Protein AF-A0A2D1U5M5-F1 (afdb_monomer)

Radius of gyration: 36.57 Å; Cα contacts (8 Å, |Δi|>4): 121; chains: 1; bounding box: 84×28×96 Å

pLDDT: mean 90.04, std 7.28, range [57.47, 97.25]

Structure (mmCIF, N/CA/C/O backbone):
data_AF-A0A2D1U5M5-F1
#
_entry.id   AF-A0A2D1U5M5-F1
#
loop_
_atom_site.group_PDB
_atom_site.id
_atom_site.type_symbol
_atom_site.label_atom_id
_atom_site.label_alt_id
_atom_site.label_comp_id
_atom_site.label_asym_id
_atom_site.label_entity_id
_atom_site.label_seq_id
_atom_site.pdbx_PDB_ins_code
_atom_site.Cartn_x
_atom_site.Cartn_y
_atom_site.Cartn_z
_atom_site.occupancy
_atom_site.B_iso_or_equiv
_atom_site.auth_seq_id
_atom_site.auth_comp_id
_atom_site.auth_asym_id
_atom_site.auth_atom_id
_atom_site.pdbx_PDB_model_num
ATOM 1 N N . MET A 1 1 ? 54.574 5.992 -49.823 1.00 57.47 1 MET A N 1
ATOM 2 C CA . MET A 1 1 ? 53.140 5.680 -49.643 1.00 57.47 1 MET A CA 1
ATOM 3 C C . MET A 1 1 ? 52.358 6.720 -50.422 1.00 57.47 1 MET A C 1
ATOM 5 O O . MET A 1 1 ? 52.546 7.901 -50.147 1.00 57.47 1 MET A O 1
ATOM 9 N N . ASP A 1 2 ? 51.604 6.286 -51.426 1.00 75.00 2 ASP A N 1
ATOM 10 C CA . ASP A 1 2 ? 50.958 7.155 -52.412 1.00 75.00 2 ASP A CA 1
ATOM 11 C C . ASP A 1 2 ? 49.908 8.086 -51.768 1.00 75.00 2 ASP A C 1
ATOM 13 O O . ASP A 1 2 ? 49.251 7.704 -50.793 1.00 75.00 2 ASP A O 1
ATOM 17 N N . ILE A 1 3 ? 49.756 9.313 -52.272 1.00 75.25 3 ILE A N 1
ATOM 18 C CA . ILE A 1 3 ? 48.866 10.341 -51.685 1.00 75.25 3 ILE A CA 1
ATOM 19 C C . ILE A 1 3 ? 47.407 9.862 -51.715 1.00 75.25 3 ILE A C 1
ATOM 21 O O . ILE A 1 3 ? 46.661 10.030 -50.746 1.00 75.25 3 ILE A O 1
ATOM 25 N N . THR A 1 4 ? 47.041 9.167 -52.789 1.00 74.31 4 THR A N 1
ATOM 26 C CA . THR A 1 4 ? 45.735 8.538 -52.997 1.00 74.31 4 THR A CA 1
ATOM 27 C C . THR A 1 4 ? 45.423 7.503 -51.912 1.00 74.31 4 THR A C 1
ATOM 29 O O . THR A 1 4 ? 44.321 7.481 -51.368 1.00 74.31 4 THR A O 1
ATOM 32 N N . TYR A 1 5 ? 46.415 6.701 -51.511 1.00 76.56 5 TYR A N 1
ATOM 33 C CA . TYR A 1 5 ? 46.253 5.675 -50.477 1.00 76.56 5 TYR A CA 1
ATOM 34 C C . TYR A 1 5 ? 46.015 6.284 -49.087 1.00 76.56 5 TYR A C 1
ATOM 36 O O . TYR A 1 5 ? 45.155 5.827 -48.335 1.00 76.56 5 TYR A O 1
ATOM 44 N N . LYS A 1 6 ? 46.727 7.370 -48.754 1.00 77.31 6 LYS A N 1
ATOM 45 C CA . LYS A 1 6 ? 46.519 8.092 -47.486 1.00 77.31 6 LYS A CA 1
ATOM 46 C C . LYS A 1 6 ? 45.118 8.703 -47.393 1.00 77.31 6 LYS A C 1
ATOM 48 O O . LYS A 1 6 ? 44.505 8.649 -46.330 1.00 77.31 6 LYS A O 1
ATOM 53 N N . SER A 1 7 ? 44.610 9.258 -48.494 1.00 78.94 7 SER A N 1
ATOM 54 C CA . SER A 1 7 ? 43.268 9.852 -48.546 1.00 78.94 7 SER A CA 1
ATOM 55 C C . SER A 1 7 ? 42.165 8.820 -48.271 1.00 78.94 7 SER A C 1
ATOM 57 O O . SER A 1 7 ? 41.251 9.089 -47.488 1.00 78.94 7 SER A O 1
ATOM 59 N N . ILE A 1 8 ? 42.296 7.611 -48.831 1.00 81.50 8 ILE A N 1
ATOM 60 C CA . ILE A 1 8 ? 41.351 6.503 -48.616 1.00 81.50 8 ILE A CA 1
ATOM 61 C C . ILE A 1 8 ? 41.310 6.095 -47.138 1.00 81.50 8 ILE A C 1
ATOM 63 O O . ILE A 1 8 ? 40.229 6.043 -46.553 1.00 81.50 8 ILE A O 1
ATOM 67 N N . ILE A 1 9 ? 42.473 5.894 -46.506 1.00 82.69 9 ILE A N 1
ATOM 68 C CA . ILE A 1 9 ? 42.551 5.501 -45.087 1.00 82.69 9 ILE A CA 1
ATOM 69 C C . ILE A 1 9 ? 41.900 6.544 -44.173 1.00 82.69 9 ILE A C 1
ATOM 71 O O . ILE A 1 9 ? 41.164 6.190 -43.252 1.00 82.69 9 ILE A O 1
ATOM 75 N N . ILE A 1 10 ? 42.156 7.833 -44.413 1.00 85.69 10 ILE A N 1
ATOM 76 C CA . ILE A 1 10 ? 41.593 8.912 -43.588 1.00 85.69 10 ILE A CA 1
ATOM 77 C C . ILE A 1 10 ? 40.064 8.920 -43.690 1.00 85.69 10 ILE A C 1
ATOM 79 O O . ILE A 1 10 ? 39.381 9.038 -42.671 1.00 85.69 10 ILE A O 1
ATOM 83 N N . ARG A 1 11 ? 39.517 8.744 -44.899 1.00 81.75 11 ARG A N 1
ATOM 84 C CA . ARG A 1 11 ? 38.067 8.687 -45.122 1.00 81.75 11 ARG A CA 1
ATOM 85 C C . ARG A 1 11 ? 37.432 7.485 -44.418 1.00 81.75 11 ARG A C 1
ATOM 87 O O . ARG A 1 11 ? 36.411 7.648 -43.757 1.00 81.75 11 ARG A O 1
ATOM 94 N N . GLU A 1 12 ? 38.040 6.304 -44.515 1.00 83.81 12 GLU A N 1
ATOM 95 C CA . GLU A 1 12 ? 37.544 5.084 -43.858 1.00 83.81 12 GLU A CA 1
ATOM 96 C C . GLU A 1 12 ? 37.581 5.190 -42.329 1.00 83.81 12 GLU A C 1
ATOM 98 O O . GLU A 1 12 ? 36.605 4.848 -41.660 1.00 83.81 12 GLU A O 1
ATOM 103 N N . SER A 1 13 ? 38.667 5.735 -41.777 1.00 86.69 13 SER A N 1
ATOM 104 C CA . SER A 1 13 ? 38.799 5.984 -40.338 1.00 86.69 13 SER A CA 1
ATOM 105 C C . SER A 1 13 ? 37.728 6.953 -39.824 1.00 86.69 13 SER A C 1
ATOM 107 O O . SER A 1 13 ? 37.130 6.734 -38.766 1.00 86.69 13 SER A O 1
ATOM 109 N N . LEU A 1 14 ? 37.418 7.998 -40.598 1.00 88.25 14 LEU A N 1
ATOM 110 C CA . LEU A 1 14 ? 36.395 8.978 -40.240 1.00 88.25 14 LEU A CA 1
ATOM 111 C C . LEU A 1 14 ? 34.984 8.370 -40.252 1.00 88.25 14 LEU A C 1
ATOM 113 O O . LEU A 1 14 ? 34.213 8.599 -39.320 1.00 88.25 14 LEU A O 1
ATOM 117 N N . VAL A 1 15 ? 34.665 7.541 -41.252 1.00 87.81 15 VAL A N 1
ATOM 118 C CA . VAL A 1 15 ? 33.388 6.806 -41.315 1.00 87.81 15 VAL A CA 1
ATOM 119 C C . VAL A 1 15 ? 33.262 5.828 -40.146 1.00 87.81 15 VAL A C 1
ATOM 121 O O . VAL A 1 15 ? 32.233 5.815 -39.472 1.00 87.81 15 VAL A O 1
ATOM 124 N N . PHE A 1 16 ? 34.310 5.054 -39.854 1.00 88.31 16 PHE A N 1
ATOM 125 C CA . PHE A 1 16 ? 34.317 4.133 -38.716 1.00 88.31 16 PHE A CA 1
ATOM 126 C C . PHE A 1 16 ? 34.098 4.866 -37.387 1.00 88.31 16 PHE A C 1
ATOM 128 O O . PHE A 1 16 ? 33.268 4.456 -36.573 1.00 88.31 16 PHE A O 1
ATOM 135 N N . THR A 1 17 ? 34.786 5.994 -37.193 1.00 90.38 17 THR A N 1
ATOM 136 C CA . THR A 1 17 ? 34.638 6.833 -35.998 1.00 90.38 17 THR A CA 1
ATOM 137 C C . THR A 1 17 ? 33.211 7.366 -35.869 1.00 90.38 17 THR A C 1
ATOM 139 O O . THR A 1 17 ? 32.638 7.319 -34.783 1.00 90.38 17 THR A O 1
ATOM 142 N N . ALA A 1 18 ? 32.595 7.813 -36.967 1.00 89.75 18 ALA A N 1
ATOM 143 C CA . ALA A 1 18 ? 31.210 8.278 -36.957 1.00 89.75 18 ALA A CA 1
ATOM 144 C C . ALA A 1 18 ? 30.223 7.160 -36.569 1.00 89.75 18 ALA A C 1
ATOM 146 O O . ALA A 1 18 ? 29.349 7.377 -35.730 1.00 89.75 18 ALA A O 1
ATOM 147 N N . VAL A 1 19 ? 30.390 5.950 -37.117 1.00 91.50 19 VAL A N 1
ATOM 148 C CA . VAL A 1 19 ? 29.563 4.778 -36.773 1.00 91.50 19 VAL A CA 1
ATOM 149 C C . VAL A 1 19 ? 29.708 4.407 -35.294 1.00 91.50 19 VAL A C 1
ATOM 151 O O . VAL A 1 19 ? 28.708 4.165 -34.610 1.00 91.50 19 VAL A O 1
ATOM 154 N N . LEU A 1 20 ? 30.940 4.406 -34.777 1.00 91.00 20 LEU A N 1
ATOM 155 C CA . LEU A 1 20 ? 31.218 4.145 -33.366 1.00 91.00 20 LEU A CA 1
ATOM 156 C C . LEU A 1 20 ? 30.539 5.187 -32.462 1.00 91.00 20 LEU A C 1
ATOM 158 O O . LEU A 1 20 ? 29.862 4.816 -31.503 1.00 91.00 20 LEU A O 1
ATOM 162 N N . LEU A 1 21 ? 30.672 6.477 -32.787 1.00 93.00 21 LEU A N 1
ATOM 163 C CA . LEU A 1 21 ? 30.062 7.568 -32.025 1.00 93.00 21 LEU A CA 1
ATOM 164 C C . LEU A 1 21 ? 28.534 7.470 -32.011 1.00 93.00 21 LEU A C 1
ATOM 166 O O . LEU A 1 21 ? 27.936 7.573 -30.944 1.00 93.00 21 LEU A O 1
ATOM 170 N N . LEU A 1 22 ? 27.896 7.217 -33.157 1.00 90.62 22 LEU A N 1
ATOM 171 C CA . LEU A 1 22 ? 26.439 7.042 -33.238 1.00 90.62 22 LEU A CA 1
ATOM 172 C C . LEU A 1 22 ? 25.951 5.857 -32.397 1.00 90.62 22 LEU A C 1
ATOM 174 O O . LEU A 1 22 ? 24.935 5.955 -31.708 1.00 90.62 22 LEU A O 1
ATOM 178 N N . SER A 1 23 ? 26.702 4.759 -32.399 1.00 87.94 23 SER A N 1
ATOM 179 C CA . SER A 1 23 ? 26.388 3.584 -31.581 1.00 87.94 23 SER A CA 1
ATOM 180 C C . SER A 1 23 ? 26.527 3.897 -30.089 1.00 87.94 23 SER A C 1
ATOM 182 O O . SER A 1 23 ? 25.667 3.534 -29.285 1.00 87.94 23 SER A O 1
ATOM 184 N N . LEU A 1 24 ? 27.566 4.647 -29.710 1.00 90.31 24 LEU A N 1
ATOM 185 C CA . LEU A 1 24 ? 27.770 5.108 -28.338 1.00 90.31 24 LEU A CA 1
ATOM 186 C C . LEU A 1 24 ? 26.667 6.082 -27.895 1.00 90.31 24 LEU A C 1
ATOM 188 O O . LEU A 1 24 ? 26.186 5.980 -26.768 1.00 90.31 24 LEU A O 1
ATOM 192 N N . PHE A 1 25 ? 26.192 6.959 -28.784 1.00 91.38 25 PHE A N 1
ATOM 193 C CA . PHE A 1 25 ? 25.017 7.790 -28.521 1.00 91.38 25 PHE A CA 1
ATOM 194 C C . PHE A 1 25 ? 23.769 6.945 -28.267 1.00 91.38 25 PHE A C 1
ATOM 196 O O . PHE A 1 25 ? 23.068 7.211 -27.295 1.00 91.38 25 PHE A O 1
ATOM 203 N N . ALA A 1 26 ? 23.508 5.900 -29.060 1.00 87.81 26 ALA A N 1
ATOM 204 C CA . ALA A 1 26 ? 22.383 4.994 -28.812 1.00 87.81 26 ALA A CA 1
ATOM 205 C C . ALA A 1 26 ? 22.460 4.364 -27.407 1.00 87.81 26 ALA A C 1
ATOM 207 O O . ALA A 1 26 ? 21.469 4.350 -26.672 1.00 87.81 26 ALA A O 1
ATOM 208 N N . PHE A 1 27 ? 23.653 3.935 -26.984 1.00 87.88 27 PHE A N 1
ATOM 209 C CA . PHE A 1 27 ? 23.877 3.443 -25.625 1.00 87.88 27 PHE A CA 1
ATOM 210 C C . PHE A 1 27 ? 23.597 4.522 -24.563 1.00 87.88 27 PHE A C 1
ATOM 212 O O . PHE A 1 27 ? 22.837 4.279 -23.623 1.00 87.88 27 PHE A O 1
ATOM 219 N N . LEU A 1 28 ? 24.132 5.735 -24.724 1.00 90.94 28 LEU A N 1
ATOM 220 C CA . LEU A 1 28 ? 23.888 6.847 -23.796 1.00 90.94 28 LEU A CA 1
ATOM 221 C C . LEU A 1 28 ? 22.403 7.235 -23.718 1.00 90.94 28 LEU A C 1
ATOM 223 O O . LEU A 1 28 ? 21.894 7.481 -22.623 1.00 90.94 28 LEU A O 1
ATOM 227 N N . PHE A 1 29 ? 21.677 7.225 -24.838 1.00 92.38 29 PHE A N 1
ATOM 228 C CA . PHE A 1 29 ? 20.239 7.490 -24.850 1.00 92.38 29 PHE A CA 1
ATOM 229 C C . PHE A 1 29 ? 19.456 6.422 -24.083 1.00 92.38 29 PHE A C 1
ATOM 231 O O . PHE A 1 29 ? 18.574 6.777 -23.301 1.00 92.38 29 PHE A O 1
ATOM 238 N N . THR A 1 30 ? 19.804 5.134 -24.206 1.00 92.12 30 THR A N 1
ATOM 239 C CA . THR A 1 30 ? 19.177 4.095 -23.363 1.00 92.12 30 THR A CA 1
ATOM 240 C C . THR A 1 30 ? 19.505 4.258 -21.882 1.00 92.12 30 THR A C 1
ATOM 242 O O . THR A 1 30 ? 18.671 3.970 -21.023 1.00 92.12 30 THR A O 1
ATOM 245 N N . TYR A 1 31 ? 20.702 4.750 -21.550 1.00 90.44 31 TYR A N 1
ATOM 246 C CA . TYR A 1 31 ? 21.056 5.061 -20.170 1.00 90.44 31 TYR A CA 1
ATOM 247 C C . TYR A 1 31 ? 20.183 6.191 -19.610 1.00 90.44 31 TYR A C 1
ATOM 249 O O . TYR A 1 31 ? 19.577 6.021 -18.551 1.00 90.44 31 TYR A O 1
ATOM 257 N N . ALA A 1 32 ? 20.059 7.304 -20.340 1.00 93.31 32 ALA A N 1
ATOM 258 C CA . ALA A 1 32 ? 19.200 8.425 -19.962 1.00 93.31 32 ALA A CA 1
ATOM 259 C C . ALA A 1 32 ? 17.718 8.014 -19.863 1.00 93.31 32 ALA A C 1
ATOM 261 O O . ALA A 1 32 ? 17.031 8.385 -18.910 1.00 93.31 32 ALA A O 1
ATOM 262 N N . TYR A 1 33 ? 17.244 7.185 -20.797 1.00 94.25 33 TYR A N 1
ATOM 263 C CA . TYR A 1 33 ? 15.898 6.613 -20.787 1.00 94.25 33 TYR A CA 1
ATOM 264 C C . TYR A 1 33 ? 15.640 5.794 -19.516 1.00 94.25 33 TYR A C 1
ATOM 266 O O . TYR A 1 33 ? 14.677 6.046 -18.793 1.00 94.25 33 TYR A O 1
ATOM 274 N N . ASN A 1 34 ? 16.534 4.861 -19.180 1.00 95.62 34 ASN A N 1
ATOM 275 C CA . ASN A 1 34 ? 16.420 4.088 -17.946 1.00 95.62 34 ASN A CA 1
ATOM 276 C C . ASN A 1 34 ? 16.469 4.970 -16.698 1.00 95.62 34 ASN A C 1
ATOM 278 O O . ASN A 1 34 ? 15.736 4.712 -15.748 1.00 95.62 34 ASN A O 1
ATOM 282 N N . TRP A 1 35 ? 17.332 5.990 -16.679 1.00 95.06 35 TRP A N 1
ATOM 283 C CA . TRP A 1 35 ? 17.406 6.926 -15.560 1.00 95.06 35 TRP A CA 1
ATOM 284 C C . TRP A 1 35 ? 16.063 7.631 -15.336 1.00 95.06 35 TRP A C 1
ATOM 286 O O . TRP A 1 35 ? 15.584 7.665 -14.205 1.00 95.06 35 TRP A O 1
ATOM 296 N N . TYR A 1 36 ? 15.407 8.095 -16.404 1.00 96.00 36 TYR A N 1
ATOM 297 C CA . TYR A 1 36 ? 14.069 8.685 -16.324 1.00 96.00 36 TYR A CA 1
ATOM 298 C C . TYR A 1 36 ? 13.038 7.724 -15.702 1.00 96.00 36 TYR A C 1
ATOM 300 O O . TYR A 1 36 ? 12.313 8.106 -14.780 1.00 96.00 36 TYR A O 1
ATOM 308 N N . TYR A 1 37 ? 12.996 6.462 -16.145 1.00 95.88 37 TYR A N 1
ATOM 309 C CA . TYR A 1 37 ? 12.064 5.474 -15.583 1.00 95.88 37 TYR A CA 1
ATOM 310 C C . TYR A 1 37 ? 12.390 5.103 -14.135 1.00 95.88 37 TYR A C 1
ATOM 312 O O . TYR A 1 37 ? 11.474 5.008 -13.320 1.00 95.88 37 TYR A O 1
ATOM 320 N N . ASN A 1 38 ? 13.671 4.989 -13.783 1.00 95.44 38 ASN A N 1
ATOM 321 C CA . ASN A 1 38 ? 14.099 4.782 -12.400 1.00 95.44 38 ASN A CA 1
ATOM 322 C C . ASN A 1 38 ? 13.652 5.934 -11.490 1.00 95.44 38 ASN A C 1
ATOM 324 O O . ASN A 1 38 ? 13.128 5.689 -10.406 1.00 95.44 38 ASN A O 1
ATOM 328 N N . GLN A 1 39 ? 13.784 7.189 -11.934 1.00 96.44 39 GLN A N 1
ATOM 329 C CA . GLN A 1 39 ? 13.290 8.342 -11.172 1.00 96.44 39 GLN A CA 1
ATOM 330 C C . GLN A 1 39 ? 11.772 8.295 -10.981 1.00 96.44 39 GLN A C 1
ATOM 332 O O . GLN A 1 39 ? 11.271 8.543 -9.882 1.00 96.44 39 GLN A O 1
ATOM 337 N N . ARG A 1 40 ? 11.027 7.922 -12.028 1.00 95.69 40 ARG A N 1
ATOM 338 C CA . ARG A 1 40 ? 9.575 7.736 -11.932 1.00 95.69 40 ARG A CA 1
ATOM 339 C C . ARG A 1 40 ? 9.209 6.640 -10.928 1.00 95.69 40 ARG A C 1
ATOM 341 O O . ARG A 1 40 ? 8.340 6.871 -10.092 1.00 95.69 40 ARG A O 1
ATOM 348 N N . ILE A 1 41 ? 9.877 5.487 -10.974 1.00 96.88 41 ILE A N 1
ATOM 349 C CA . ILE A 1 41 ? 9.662 4.371 -10.038 1.00 96.88 41 ILE A CA 1
ATOM 350 C C . ILE A 1 41 ? 9.960 4.792 -8.602 1.00 96.88 41 ILE A C 1
ATOM 352 O O . ILE A 1 41 ? 9.172 4.493 -7.707 1.00 96.88 41 ILE A O 1
ATOM 356 N N . ASN A 1 42 ? 11.053 5.518 -8.372 1.00 96.62 42 ASN A N 1
ATOM 357 C CA . ASN A 1 42 ? 11.402 6.014 -7.042 1.00 96.62 42 ASN A CA 1
ATOM 358 C C . ASN A 1 42 ? 10.328 6.960 -6.496 1.00 96.62 42 ASN A C 1
ATOM 360 O O . ASN A 1 42 ? 9.897 6.801 -5.355 1.00 96.62 42 ASN A O 1
ATOM 364 N N . LYS A 1 43 ? 9.833 7.890 -7.324 1.00 97.00 43 LYS A N 1
ATOM 365 C CA . LYS A 1 43 ? 8.738 8.796 -6.949 1.00 97.00 43 LYS A CA 1
ATOM 366 C C . LYS A 1 43 ? 7.447 8.037 -6.627 1.00 97.00 43 LYS A C 1
ATOM 368 O O . LYS A 1 43 ? 6.787 8.330 -5.635 1.00 97.00 43 LYS A O 1
ATOM 373 N N . LEU A 1 44 ? 7.081 7.057 -7.450 1.00 96.62 44 LEU A N 1
ATOM 374 C CA . LEU A 1 44 ? 5.915 6.209 -7.192 1.00 96.62 44 LEU A CA 1
ATOM 375 C C . LEU A 1 44 ? 6.086 5.408 -5.895 1.00 96.62 44 LEU A C 1
ATOM 377 O O . LEU A 1 44 ? 5.162 5.332 -5.093 1.00 96.62 44 LEU A O 1
ATOM 381 N N . SER A 1 45 ? 7.287 4.888 -5.641 1.00 95.81 45 SER A N 1
ATOM 382 C CA . SER A 1 45 ? 7.595 4.118 -4.433 1.00 95.81 45 SER A CA 1
ATOM 383 C C . SER A 1 45 ? 7.512 4.977 -3.170 1.00 95.81 45 SER A C 1
ATOM 385 O O . SER A 1 45 ? 6.968 4.527 -2.164 1.00 95.81 45 SER A O 1
ATOM 387 N N . SER A 1 46 ? 7.976 6.231 -3.218 1.00 96.94 46 SER A N 1
ATOM 388 C CA . SER A 1 46 ? 7.853 7.151 -2.082 1.00 96.94 46 SER A CA 1
ATOM 389 C C . SER A 1 46 ? 6.396 7.521 -1.792 1.00 96.94 46 SER A C 1
ATOM 391 O O . SER A 1 46 ? 6.000 7.576 -0.630 1.00 96.94 46 SER A O 1
ATOM 393 N N . ILE A 1 47 ? 5.585 7.737 -2.837 1.00 96.62 47 ILE A N 1
ATOM 394 C CA . ILE A 1 47 ? 4.143 7.991 -2.685 1.00 96.62 47 ILE A CA 1
ATOM 395 C C . ILE A 1 47 ? 3.458 6.757 -2.089 1.00 96.62 47 ILE A C 1
ATOM 397 O O . ILE A 1 47 ? 2.730 6.884 -1.106 1.00 96.62 47 ILE A O 1
ATOM 401 N N . SER A 1 48 ? 3.746 5.567 -2.626 1.00 96.44 48 SER A N 1
ATOM 402 C CA . SER A 1 48 ? 3.195 4.306 -2.127 1.00 96.44 48 SER A CA 1
ATOM 403 C C . SER A 1 48 ? 3.501 4.104 -0.646 1.00 96.44 48 SER A C 1
ATOM 405 O O . SER A 1 48 ? 2.605 3.794 0.137 1.00 96.44 48 SER A O 1
ATOM 407 N N . LEU A 1 49 ? 4.755 4.325 -0.243 1.00 96.75 49 LEU A N 1
ATOM 408 C CA . LEU A 1 49 ? 5.174 4.206 1.151 1.00 96.75 49 LEU A CA 1
ATOM 409 C C . LEU A 1 49 ? 4.424 5.196 2.053 1.00 96.75 49 LEU A C 1
ATOM 411 O O . LEU A 1 49 ? 3.902 4.804 3.094 1.00 96.75 49 LEU A O 1
ATOM 415 N N . SER A 1 50 ? 4.319 6.462 1.642 1.00 96.88 50 SER A N 1
ATOM 416 C CA . SER A 1 50 ? 3.585 7.489 2.395 1.00 96.88 50 SER A CA 1
ATOM 417 C C . SER A 1 50 ? 2.108 7.129 2.579 1.00 96.88 50 SER A C 1
ATOM 419 O O . SER A 1 50 ? 1.547 7.292 3.666 1.00 96.88 50 SER A O 1
ATOM 421 N N . ASN A 1 51 ? 1.474 6.623 1.522 1.00 96.69 51 ASN A N 1
ATOM 422 C CA . ASN A 1 51 ? 0.091 6.167 1.558 1.00 96.69 51 ASN A CA 1
ATOM 423 C C . ASN A 1 51 ? -0.079 4.950 2.473 1.00 96.69 51 ASN A C 1
ATOM 425 O O . ASN A 1 51 ? -1.042 4.923 3.230 1.00 96.69 51 ASN A O 1
ATOM 429 N N . MET A 1 52 ? 0.847 3.978 2.446 1.00 95.94 52 MET A N 1
ATOM 430 C CA . MET A 1 52 ? 0.804 2.807 3.339 1.00 95.94 52 MET A CA 1
ATOM 431 C C . MET A 1 52 ? 0.884 3.234 4.805 1.00 95.94 52 MET A C 1
ATOM 433 O O . MET A 1 52 ? 0.011 2.882 5.588 1.00 95.94 52 MET A O 1
ATOM 437 N N . ILE A 1 53 ? 1.856 4.083 5.154 1.00 96.62 53 ILE A N 1
ATOM 438 C CA . ILE A 1 53 ? 2.019 4.593 6.525 1.00 96.62 53 ILE A CA 1
ATOM 439 C C . ILE A 1 53 ? 0.747 5.309 6.998 1.00 96.62 53 ILE A C 1
ATOM 441 O O . ILE A 1 53 ? 0.302 5.132 8.133 1.00 96.62 53 ILE A O 1
ATOM 445 N N . THR A 1 54 ? 0.140 6.110 6.120 1.00 95.56 54 THR A N 1
ATOM 446 C CA . THR A 1 54 ? -1.085 6.850 6.436 1.00 95.56 54 THR A CA 1
ATOM 447 C C . THR A 1 54 ? -2.286 5.911 6.572 1.00 95.56 54 THR A C 1
ATOM 449 O O . THR A 1 54 ? -3.058 6.042 7.518 1.00 95.56 54 THR A O 1
ATOM 452 N N . ALA A 1 55 ? -2.438 4.939 5.671 1.00 95.62 55 ALA A N 1
ATOM 453 C CA . ALA A 1 55 ? -3.504 3.942 5.718 1.00 95.62 55 ALA A CA 1
ATOM 454 C C . ALA A 1 55 ? -3.428 3.089 6.994 1.00 95.62 55 ALA A C 1
ATOM 456 O O . ALA A 1 55 ? -4.447 2.886 7.663 1.00 95.62 55 ALA A O 1
ATOM 457 N N . ASP A 1 56 ? -2.229 2.651 7.375 1.00 94.31 56 ASP A N 1
ATOM 458 C CA . ASP A 1 56 ? -1.989 1.896 8.605 1.00 94.31 56 ASP A CA 1
ATOM 459 C C . ASP A 1 56 ? -2.313 2.748 9.835 1.00 94.31 56 ASP A C 1
ATOM 461 O O . ASP A 1 56 ? -3.011 2.306 10.747 1.00 94.31 56 ASP A O 1
ATOM 465 N N . SER A 1 57 ? -1.874 4.011 9.845 1.00 94.06 57 SER A N 1
ATOM 466 C CA . SER A 1 57 ? -2.172 4.938 10.938 1.00 94.06 57 SER A CA 1
ATOM 467 C C . SER A 1 57 ? -3.677 5.163 11.118 1.00 94.06 57 SER A C 1
ATOM 469 O O . SER A 1 57 ? -4.156 5.145 12.255 1.00 94.06 57 SER A O 1
ATOM 471 N N . LEU A 1 58 ? -4.418 5.338 10.021 1.00 94.06 58 LEU A N 1
ATOM 472 C CA . LEU A 1 58 ? -5.863 5.575 10.037 1.00 94.06 58 LEU A CA 1
ATOM 473 C C . LEU A 1 58 ? -6.666 4.332 10.452 1.00 94.06 58 LEU A C 1
ATOM 475 O O . LEU A 1 58 ? -7.646 4.456 11.183 1.00 94.06 58 LEU A O 1
ATOM 479 N N . SER A 1 59 ? -6.253 3.135 10.026 1.00 95.31 59 SER A N 1
ATOM 480 C CA . SER A 1 59 ? -6.968 1.888 10.344 1.00 95.31 59 SER A CA 1
ATOM 481 C C . SER A 1 59 ? -6.696 1.371 11.760 1.00 95.31 59 SER A C 1
ATOM 483 O O . SER A 1 59 ? -7.568 0.740 12.359 1.00 95.31 59 SER A O 1
ATOM 485 N N . ASN A 1 60 ? -5.526 1.668 12.338 1.00 94.38 60 ASN A N 1
ATOM 486 C CA . ASN A 1 60 ? -5.093 1.123 13.628 1.00 94.38 60 ASN A CA 1
ATOM 487 C C . ASN A 1 60 ? -6.072 1.425 14.778 1.00 94.38 60 ASN A C 1
ATOM 489 O O . ASN A 1 60 ? -6.348 0.560 15.608 1.00 94.38 60 ASN A O 1
ATOM 493 N N . PHE A 1 61 ? -6.620 2.643 14.842 1.00 90.88 61 PHE A N 1
ATOM 494 C CA . PHE A 1 61 ? -7.581 3.009 15.890 1.00 90.88 61 PHE A CA 1
ATOM 495 C C . PHE A 1 61 ? -8.887 2.227 15.768 1.00 90.88 61 PHE A C 1
ATOM 497 O O . PHE A 1 61 ? -9.357 1.672 16.765 1.00 90.88 61 PHE A O 1
ATOM 504 N N . TYR A 1 62 ? -9.419 2.123 14.549 1.00 94.75 62 TYR A N 1
ATOM 505 C CA . TYR A 1 62 ? -10.608 1.329 14.263 1.00 94.75 62 TYR A CA 1
ATOM 506 C C . TYR A 1 62 ? -10.383 -0.140 14.645 1.00 94.75 62 TYR A C 1
ATOM 508 O O . TYR A 1 62 ? -11.124 -0.679 15.464 1.00 94.75 62 TYR A O 1
ATOM 516 N N . GLN A 1 63 ? -9.307 -0.760 14.148 1.00 95.38 63 GLN A N 1
ATOM 517 C CA . GLN A 1 63 ? -8.988 -2.172 14.397 1.00 95.38 63 GLN A CA 1
ATOM 518 C C . GLN A 1 63 ? -8.781 -2.469 15.887 1.00 95.38 63 GLN A C 1
ATOM 520 O O . GLN A 1 63 ? -9.227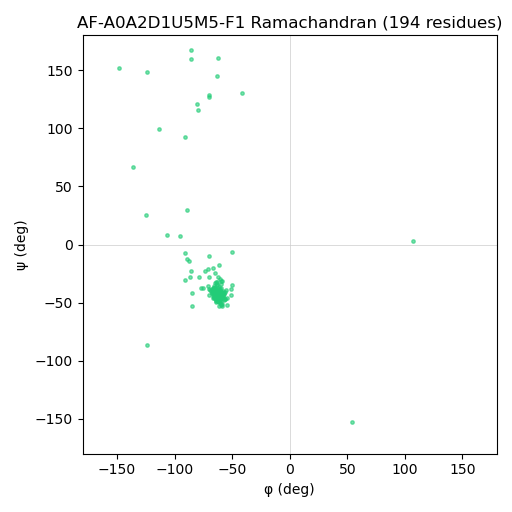 -3.499 16.393 1.00 95.38 63 GLN A O 1
ATOM 525 N N . LYS A 1 64 ? -8.142 -1.557 16.632 1.00 95.38 64 LYS A N 1
ATOM 526 C CA . LYS A 1 64 ? -7.998 -1.690 18.088 1.00 95.38 64 LYS A CA 1
ATOM 527 C C . LYS A 1 64 ? -9.355 -1.716 18.779 1.00 95.38 64 LYS A C 1
ATOM 529 O O . LYS A 1 64 ? -9.588 -2.625 19.575 1.00 95.38 64 LYS A O 1
ATOM 534 N N . LYS A 1 65 ? -10.247 -0.772 18.472 1.00 95.56 65 LYS A N 1
ATOM 535 C CA . LYS A 1 65 ? -11.590 -0.726 19.068 1.00 95.56 65 LYS A CA 1
ATOM 536 C C . LYS A 1 65 ? -12.414 -1.945 18.668 1.00 95.56 65 LYS A C 1
ATOM 538 O O . LYS A 1 65 ? -12.929 -2.637 19.542 1.00 95.56 65 LYS A O 1
ATOM 543 N N . GLU A 1 66 ? -12.453 -2.269 17.380 1.00 95.69 66 GLU A N 1
ATOM 544 C CA . GLU A 1 66 ? -13.137 -3.446 16.840 1.00 95.69 66 GLU A CA 1
ATOM 545 C C . GLU A 1 66 ? -12.656 -4.737 17.518 1.00 95.69 66 GLU A C 1
ATOM 547 O O . GLU A 1 66 ? -13.471 -5.517 18.008 1.00 95.69 66 GLU A O 1
ATOM 552 N N . SER A 1 67 ? -11.341 -4.927 17.679 1.00 96.12 67 SER A N 1
ATOM 553 C CA . SER A 1 67 ? -10.789 -6.102 18.366 1.00 96.12 67 SER A CA 1
ATOM 554 C C . SER A 1 67 ? -11.265 -6.223 19.819 1.00 96.12 67 SER A C 1
ATOM 556 O O . SER A 1 67 ? -11.480 -7.330 20.318 1.00 96.12 67 SER A O 1
ATOM 558 N N . LYS A 1 68 ? -11.472 -5.094 20.511 1.00 95.81 68 LYS A N 1
ATOM 559 C CA . LYS A 1 68 ? -11.995 -5.063 21.883 1.00 95.81 68 LYS A CA 1
ATOM 560 C C . LYS A 1 68 ? -13.492 -5.337 21.925 1.00 95.81 68 LYS A C 1
ATOM 562 O O . LYS A 1 68 ? -13.930 -6.050 22.829 1.00 95.81 68 LYS A O 1
ATOM 567 N N . GLN A 1 69 ? -14.254 -4.845 20.947 1.00 94.44 69 GLN A N 1
ATOM 568 C CA . GLN A 1 69 ? -15.668 -5.192 20.795 1.00 94.44 69 GLN A CA 1
ATOM 569 C C . GLN A 1 69 ? -15.840 -6.691 20.520 1.00 94.44 69 GLN A C 1
ATOM 571 O O . GLN A 1 69 ? -16.623 -7.345 21.204 1.00 94.44 69 GLN A O 1
ATOM 576 N N . ILE A 1 70 ? -15.047 -7.257 19.604 1.00 94.00 70 ILE A N 1
ATOM 577 C CA . ILE A 1 70 ? -15.030 -8.694 19.292 1.00 94.00 70 ILE A CA 1
ATOM 578 C C . ILE A 1 70 ? -14.624 -9.512 20.517 1.00 94.00 70 ILE A C 1
ATOM 580 O O . ILE A 1 70 ? -15.284 -10.492 20.852 1.00 94.00 70 ILE A O 1
ATOM 584 N N . TRP A 1 71 ? -13.565 -9.111 21.226 1.00 94.56 71 TRP A N 1
ATOM 585 C CA . TRP A 1 71 ? -13.155 -9.778 22.462 1.00 94.56 71 TRP A CA 1
ATOM 586 C C . TRP A 1 71 ? -14.294 -9.808 23.485 1.00 94.56 71 TRP A C 1
ATOM 588 O O . TRP A 1 71 ? -14.584 -10.866 24.043 1.00 94.56 71 TRP A O 1
ATOM 598 N N . PHE A 1 72 ? -14.964 -8.675 23.706 1.00 93.19 72 PHE A N 1
ATOM 599 C CA . PHE A 1 72 ? -16.065 -8.583 24.660 1.00 93.19 72 PHE A CA 1
ATOM 600 C C . PHE A 1 72 ? -17.270 -9.422 24.225 1.00 93.19 72 PHE A C 1
ATOM 602 O O . PHE A 1 72 ? -17.830 -10.157 25.036 1.00 93.19 72 PHE A O 1
ATOM 609 N N . PHE A 1 73 ? -17.618 -9.381 22.939 1.00 92.06 73 PHE A N 1
ATOM 610 C CA . PHE A 1 73 ? -18.661 -10.215 22.350 1.00 92.06 73 PHE A CA 1
ATOM 611 C C . PHE A 1 73 ? -18.366 -11.714 22.522 1.00 92.06 73 PHE A C 1
ATOM 613 O O . PHE A 1 73 ? -19.212 -12.472 22.991 1.00 92.06 73 PHE A O 1
ATOM 620 N N . ASN A 1 74 ? -17.128 -12.139 22.259 1.00 90.81 74 ASN A N 1
ATOM 621 C CA . ASN A 1 74 ? -16.701 -13.525 22.455 1.00 90.81 74 ASN A CA 1
ATOM 622 C C . ASN A 1 74 ? -16.752 -13.947 23.929 1.00 90.81 74 ASN A C 1
ATOM 624 O O . ASN A 1 74 ? -17.024 -15.108 24.227 1.00 90.81 74 ASN A O 1
ATOM 628 N N . LYS A 1 75 ? -16.505 -13.020 24.865 1.00 89.94 75 LYS A N 1
ATOM 629 C CA . LYS A 1 75 ? -16.685 -13.276 26.300 1.00 89.94 75 LYS A CA 1
ATOM 630 C C . LYS A 1 75 ? -18.154 -13.393 26.689 1.00 89.94 75 LYS A C 1
ATOM 632 O O . LYS A 1 75 ? -18.459 -14.199 27.560 1.00 89.94 75 LYS A O 1
ATOM 637 N N . LEU A 1 76 ? -19.036 -12.613 26.066 1.00 86.00 76 LEU A N 1
ATOM 638 C CA . LEU A 1 76 ? -20.482 -12.686 26.291 1.00 86.00 76 LEU A CA 1
ATOM 639 C C . LEU A 1 76 ? -21.069 -14.040 25.875 1.00 86.00 76 LEU A C 1
ATOM 641 O O . LEU A 1 76 ? -21.997 -14.516 26.529 1.00 86.00 76 LEU A O 1
ATOM 645 N N . GLY A 1 77 ? -20.503 -14.690 24.852 1.00 71.88 77 GLY A N 1
ATOM 646 C CA . GLY A 1 77 ? -20.893 -16.042 24.449 1.00 71.88 77 GLY A CA 1
ATOM 647 C C . GLY A 1 77 ? -22.398 -16.184 24.181 1.00 71.88 77 GLY A C 1
ATOM 648 O O . GLY A 1 77 ? -23.069 -15.218 23.830 1.00 71.88 77 GLY A O 1
ATOM 649 N N . VAL A 1 78 ? -22.932 -17.399 24.360 1.00 58.34 78 VAL A N 1
ATOM 650 C CA . VAL A 1 78 ? -24.289 -17.894 23.996 1.00 58.34 78 VAL A CA 1
ATOM 651 C C . VAL A 1 78 ? -25.476 -17.013 24.453 1.00 58.34 78 VAL A C 1
ATOM 653 O O . VAL A 1 78 ? -26.613 -17.266 24.074 1.00 58.34 78 VAL A O 1
ATOM 656 N N . LEU A 1 79 ? -25.247 -15.955 25.234 1.00 66.06 79 LEU A N 1
ATOM 657 C CA . LEU A 1 79 ? -26.261 -14.991 25.666 1.00 66.06 79 LEU A CA 1
ATOM 658 C C . LEU A 1 79 ? -26.842 -14.146 24.516 1.00 66.06 79 LEU A C 1
ATOM 660 O O . LEU A 1 79 ? -27.936 -13.604 24.664 1.00 66.06 79 LEU A O 1
ATOM 664 N N . THR A 1 80 ? -26.145 -14.033 23.378 1.00 71.31 80 THR A N 1
ATOM 665 C CA . THR A 1 80 ? -26.610 -13.261 22.208 1.00 71.31 80 THR A CA 1
ATOM 666 C C . THR A 1 80 ? -26.389 -14.011 20.882 1.00 71.31 80 THR A C 1
ATOM 668 O O . THR A 1 80 ? -25.594 -13.569 20.053 1.00 71.31 80 THR A O 1
ATOM 671 N N . PRO A 1 81 ? -27.079 -15.144 20.641 1.00 68.44 81 PRO A N 1
ATOM 672 C CA . PRO A 1 81 ? -26.805 -16.032 19.503 1.00 68.44 81 PRO A CA 1
ATOM 673 C C . PRO A 1 81 ? -27.200 -15.452 18.130 1.00 68.44 81 PRO A C 1
ATOM 675 O O . PRO A 1 81 ? -26.833 -16.011 17.102 1.00 68.44 81 PRO A O 1
ATOM 678 N N . HIS A 1 82 ? -27.924 -14.328 18.100 1.00 75.69 82 HIS A N 1
ATOM 679 C CA . HIS A 1 82 ? -28.401 -13.665 16.878 1.00 75.69 82 HIS A CA 1
ATOM 680 C C . HIS A 1 82 ? -27.965 -12.199 16.782 1.00 75.69 82 HIS A C 1
ATOM 682 O O . HIS A 1 82 ? -28.665 -11.390 16.180 1.00 75.69 82 HIS A O 1
ATOM 688 N N . SER A 1 83 ? -26.863 -11.818 17.426 1.00 84.12 83 SER A N 1
ATOM 689 C CA . SER A 1 83 ? -26.351 -10.445 17.351 1.00 84.12 83 SER A CA 1
ATOM 690 C C . SER A 1 83 ? -24.916 -10.427 16.861 1.00 84.12 83 SER A C 1
ATOM 692 O O . SER A 1 83 ? -24.156 -11.352 17.133 1.00 84.12 83 SER A O 1
ATOM 694 N N . THR A 1 84 ? -24.541 -9.369 16.151 1.00 88.62 84 THR A N 1
ATOM 695 C CA . THR A 1 84 ? -23.142 -9.129 15.776 1.00 88.62 84 THR A CA 1
ATOM 696 C C . THR A 1 84 ? -22.400 -8.387 16.897 1.00 88.62 84 THR A C 1
ATOM 698 O O . THR A 1 84 ? -23.042 -7.730 17.727 1.00 88.62 84 THR A O 1
ATOM 701 N N . PRO A 1 85 ? -21.052 -8.437 16.944 1.00 88.31 85 PRO A N 1
ATOM 702 C CA . PRO A 1 85 ? -20.271 -7.637 17.889 1.00 88.31 85 PRO A CA 1
ATOM 703 C C . PRO A 1 85 ? -20.652 -6.153 17.862 1.00 88.31 85 PRO A C 1
ATOM 705 O O . PRO A 1 85 ? -20.861 -5.552 18.915 1.00 88.31 85 PRO A O 1
ATOM 708 N N . GLU A 1 86 ? -20.822 -5.594 16.662 1.00 88.81 86 GLU A N 1
ATOM 709 C CA . GLU A 1 86 ? -21.197 -4.196 16.449 1.00 88.81 86 GLU A CA 1
ATOM 710 C C . GLU A 1 86 ? -22.586 -3.879 17.026 1.00 88.81 86 GLU A C 1
ATOM 712 O O . GLU A 1 86 ? -22.758 -2.888 17.735 1.00 88.81 86 GLU A O 1
ATOM 717 N N . GLU A 1 87 ? -23.587 -4.727 16.773 1.00 89.75 87 GLU A N 1
ATOM 718 C CA . GLU A 1 87 ? -24.945 -4.539 17.295 1.00 89.75 87 GLU A CA 1
ATOM 719 C C . GLU A 1 87 ? -24.992 -4.593 18.822 1.00 89.75 87 GLU A C 1
ATOM 721 O O . GLU A 1 87 ? -25.647 -3.760 19.458 1.00 89.75 87 GLU A O 1
ATOM 726 N N . VAL A 1 88 ? -24.289 -5.562 19.418 1.00 89.81 88 VAL A N 1
ATOM 727 C CA . VAL A 1 88 ? -24.194 -5.694 20.876 1.00 89.81 88 VAL A CA 1
ATOM 728 C C . VAL A 1 88 ? -23.549 -4.449 21.471 1.00 89.81 88 VAL A C 1
ATOM 730 O O . VAL A 1 88 ? -24.073 -3.891 22.439 1.00 89.81 88 VAL A O 1
ATOM 733 N N . PHE A 1 89 ? -22.454 -3.972 20.878 1.00 91.62 89 PHE A N 1
ATOM 734 C CA . PHE A 1 89 ? -21.750 -2.804 21.391 1.00 91.62 89 PHE A CA 1
ATOM 735 C C . PHE A 1 89 ? -22.546 -1.508 21.206 1.00 91.62 89 PHE A C 1
ATOM 737 O O . PHE A 1 89 ? -22.605 -0.704 22.135 1.00 9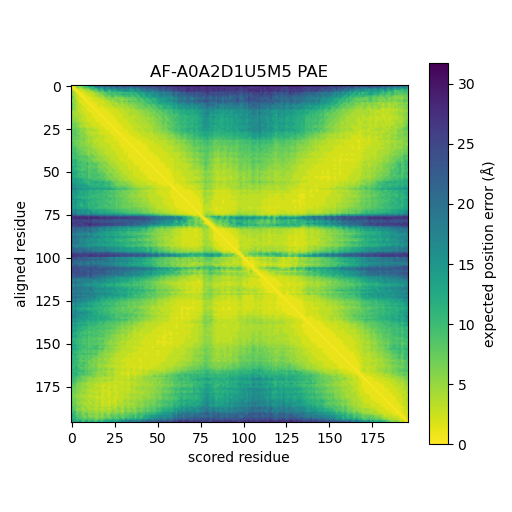1.62 89 PHE A O 1
ATOM 744 N N . LYS A 1 90 ? -23.244 -1.327 20.075 1.00 90.31 90 LYS A N 1
ATOM 745 C CA . LYS A 1 90 ? -24.152 -0.184 19.854 1.00 90.31 90 LYS A CA 1
ATOM 746 C C . LYS A 1 90 ? -25.254 -0.123 20.906 1.00 90.31 90 LYS A C 1
ATOM 748 O O . LYS A 1 90 ? -25.512 0.944 21.461 1.00 90.31 90 LYS A O 1
ATOM 753 N N . ARG A 1 91 ? -25.882 -1.260 21.224 1.00 89.00 91 ARG A N 1
ATOM 754 C CA . ARG A 1 91 ? -26.892 -1.336 22.295 1.00 89.00 91 ARG A CA 1
ATOM 755 C C . ARG A 1 91 ? -26.283 -1.007 23.653 1.00 89.00 91 ARG A C 1
ATOM 757 O O . ARG A 1 91 ? -26.876 -0.254 24.418 1.00 89.00 91 ARG A O 1
ATOM 764 N N . LEU A 1 92 ? -25.099 -1.540 23.944 1.00 89.50 92 LEU A N 1
ATOM 765 C CA . LEU A 1 92 ? -24.398 -1.292 25.200 1.00 89.50 92 LEU A CA 1
ATOM 766 C C . LEU A 1 92 ? -24.028 0.189 25.373 1.00 89.5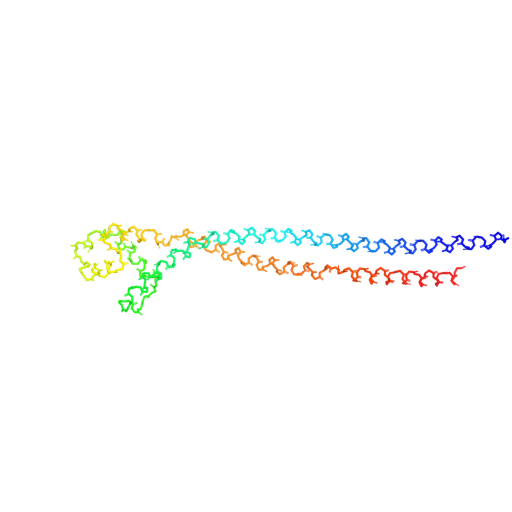0 92 LEU A C 1
ATOM 768 O O . LEU A 1 92 ? -24.228 0.744 26.454 1.00 89.50 92 LEU A O 1
ATOM 772 N N . TYR A 1 93 ? -23.556 0.834 24.305 1.00 91.06 93 TYR A N 1
ATOM 773 C CA . TYR A 1 93 ? -23.264 2.265 24.277 1.00 91.06 93 TYR A CA 1
ATOM 774 C C . TYR A 1 93 ? -24.536 3.108 24.427 1.00 91.06 93 TYR A C 1
ATOM 776 O O . TYR A 1 93 ? -24.574 4.032 25.236 1.00 91.06 93 TYR A O 1
ATOM 784 N N . ALA A 1 94 ? -25.618 2.761 23.725 1.00 89.12 94 ALA A N 1
ATOM 785 C CA . ALA A 1 94 ? -26.904 3.440 23.882 1.00 89.12 94 ALA A CA 1
ATOM 786 C C . ALA A 1 94 ? -27.402 3.369 25.334 1.00 89.12 94 ALA A C 1
ATOM 788 O O . ALA A 1 94 ? -27.793 4.385 25.910 1.00 89.12 94 ALA A O 1
ATOM 789 N N . VAL A 1 95 ? -27.305 2.190 25.961 1.00 86.62 95 VAL A N 1
ATOM 790 C CA . VAL A 1 95 ? -27.626 2.028 27.383 1.00 86.62 95 VAL A CA 1
ATOM 791 C C . VAL A 1 95 ? -26.708 2.891 28.245 1.00 86.62 95 VAL A C 1
ATOM 793 O O . VAL A 1 95 ? -27.214 3.571 29.127 1.00 86.62 95 VAL A O 1
ATOM 796 N N . SER A 1 96 ? -25.397 2.941 27.981 1.00 88.44 96 SER A N 1
ATOM 797 C CA . SER A 1 96 ? -24.476 3.746 28.792 1.00 88.44 96 SER A CA 1
ATOM 798 C C . SER A 1 96 ? -24.727 5.254 28.721 1.00 88.44 96 SER A C 1
ATOM 800 O O . SER A 1 96 ? -24.341 5.950 29.664 1.00 88.44 96 SER A O 1
ATOM 802 N N . GLN A 1 97 ? -25.340 5.745 27.635 1.00 86.12 97 GLN A N 1
ATOM 803 C CA . GLN A 1 97 ? -25.726 7.152 27.474 1.00 86.12 97 GLN A CA 1
ATOM 804 C C . GLN A 1 97 ? -27.090 7.475 28.102 1.00 86.12 97 GLN A C 1
ATOM 806 O O . GLN A 1 97 ? -27.225 8.518 28.734 1.00 86.12 97 GLN A O 1
ATOM 811 N N . VAL A 1 98 ? -28.093 6.602 27.938 1.00 81.00 98 VAL A N 1
ATOM 812 C CA . VAL A 1 98 ? -29.480 6.867 28.373 1.00 81.00 98 VAL A CA 1
ATOM 813 C C . VAL A 1 98 ? -29.697 6.522 29.846 1.00 81.00 98 VAL A C 1
ATOM 815 O O . VAL A 1 98 ? -30.144 7.358 30.625 1.00 81.00 98 VAL A O 1
ATOM 818 N N . ASP A 1 99 ? -29.345 5.301 30.246 1.00 70.56 99 ASP A N 1
ATOM 819 C CA . ASP A 1 99 ? -29.520 4.799 31.604 1.00 70.56 99 ASP A CA 1
ATOM 820 C C . ASP A 1 99 ? -28.135 4.580 32.199 1.00 70.56 99 ASP A C 1
ATOM 822 O O . ASP A 1 99 ? -27.496 3.566 31.920 1.00 70.56 99 ASP A O 1
ATOM 826 N N . SER A 1 100 ? -27.651 5.530 33.009 1.00 77.69 100 SER A N 1
ATOM 827 C CA . SER A 1 100 ? -26.276 5.492 33.523 1.00 77.69 100 SER A CA 1
ATOM 828 C C . SER A 1 100 ? -25.857 4.075 33.942 1.00 77.69 100 SER A C 1
ATOM 830 O O . SER A 1 100 ? -26.567 3.389 34.686 1.00 77.69 100 SER A O 1
ATOM 832 N N . VAL A 1 101 ? -24.684 3.628 33.480 1.00 86.69 101 VAL A N 1
ATOM 833 C CA . VAL A 1 101 ? -24.167 2.276 33.771 1.00 86.69 101 VAL A CA 1
ATOM 834 C C . VAL A 1 101 ? -24.213 1.980 35.273 1.00 86.69 101 VAL A C 1
ATOM 836 O O . VAL A 1 101 ? -24.512 0.861 35.668 1.00 86.69 101 VAL A O 1
ATOM 839 N N . GLY A 1 102 ? -23.993 2.992 36.122 1.00 85.44 102 GLY A N 1
ATOM 840 C CA . GLY A 1 102 ? -24.113 2.873 37.577 1.00 85.44 102 GLY A CA 1
ATOM 841 C C . GLY A 1 102 ? -25.524 2.525 38.065 1.00 85.44 102 GLY A C 1
ATOM 842 O O . GLY A 1 102 ? -25.664 1.678 38.945 1.00 85.44 102 GLY A O 1
ATOM 843 N N . HIS A 1 103 ? -26.573 3.112 37.482 1.00 85.75 103 HIS A N 1
ATOM 844 C CA . HIS A 1 103 ? -27.956 2.791 37.838 1.00 85.75 103 HIS A CA 1
ATOM 845 C C . HIS A 1 103 ? -28.313 1.344 37.467 1.00 85.75 103 HIS A C 1
ATOM 847 O O . HIS A 1 103 ? -28.826 0.597 38.301 1.00 85.75 103 HIS A O 1
ATOM 853 N N . LYS A 1 104 ? -27.966 0.901 36.251 1.00 86.25 104 LYS A N 1
ATOM 854 C CA . LYS A 1 104 ? -28.170 -0.499 35.838 1.00 86.25 104 LYS A CA 1
ATOM 855 C C . LYS A 1 104 ? -27.352 -1.471 36.694 1.00 86.25 104 LYS A C 1
ATOM 857 O O . LYS A 1 104 ? -27.884 -2.492 37.127 1.00 86.25 104 LYS A O 1
ATOM 862 N N . TRP A 1 105 ? -26.102 -1.122 37.000 1.00 89.25 105 TRP A N 1
ATOM 863 C CA . TRP A 1 105 ? -25.193 -1.908 37.839 1.00 89.25 105 TRP A CA 1
ATOM 864 C C . TRP A 1 105 ? -25.679 -2.070 39.281 1.00 89.25 105 TRP A C 1
ATOM 866 O O . TRP A 1 105 ? -25.454 -3.108 39.884 1.00 89.25 105 TRP A O 1
ATOM 876 N N . ASN A 1 106 ? -26.362 -1.083 39.856 1.00 84.88 106 ASN A N 1
ATOM 877 C CA . ASN A 1 106 ? -26.885 -1.199 41.222 1.00 84.88 106 ASN A CA 1
ATOM 878 C C . ASN A 1 106 ? -28.318 -1.758 41.277 1.00 84.88 106 ASN A C 1
ATOM 880 O O . ASN A 1 106 ? -28.823 -2.036 42.362 1.00 84.88 106 ASN A O 1
ATO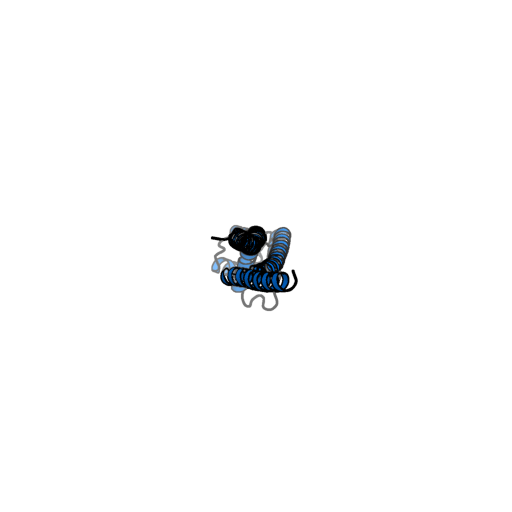M 884 N N . GLY A 1 107 ? -28.976 -1.923 40.125 1.00 85.31 107 GLY A N 1
ATOM 885 C CA . GLY A 1 107 ? -30.386 -2.297 40.033 1.00 85.31 107 GLY A CA 1
ATOM 886 C C . GLY A 1 107 ? -30.634 -3.548 39.197 1.00 85.31 107 GLY A C 1
ATOM 887 O O . GLY A 1 107 ? -30.759 -4.650 39.729 1.00 85.31 107 GLY A O 1
ATOM 888 N N . SER A 1 108 ? -30.775 -3.367 37.882 1.00 82.75 108 SER A N 1
ATOM 889 C CA . SER A 1 108 ? -31.344 -4.361 36.956 1.00 82.75 108 SER A CA 1
ATOM 890 C C . SER A 1 108 ? -30.340 -5.364 36.381 1.00 82.75 108 SER A C 1
ATOM 892 O O . SER A 1 108 ? -30.747 -6.407 35.878 1.00 82.75 108 SER A O 1
ATOM 894 N N . TRP A 1 109 ? -29.032 -5.124 36.491 1.00 87.44 109 TRP A N 1
ATOM 895 C CA . TRP A 1 109 ? -27.992 -6.019 35.963 1.00 87.44 109 TRP A CA 1
ATOM 896 C C . TRP A 1 109 ? -27.538 -7.108 36.945 1.00 87.44 109 TRP A C 1
ATOM 898 O O . TRP A 1 109 ? -26.400 -7.570 36.873 1.00 87.44 109 TRP A O 1
ATOM 908 N N . LYS A 1 110 ? -28.417 -7.570 37.846 1.00 83.12 110 LYS A N 1
ATOM 909 C CA . LYS A 1 110 ? -28.071 -8.536 38.912 1.00 83.12 110 LYS A CA 1
ATOM 910 C C . LYS A 1 110 ? -27.350 -9.790 38.403 1.00 83.12 110 LYS A C 1
ATOM 912 O O . LYS A 1 110 ? -26.403 -10.235 39.040 1.00 83.12 110 LYS A O 1
ATOM 917 N N . TYR A 1 111 ? -27.747 -10.314 37.243 1.00 82.69 111 TYR A N 1
ATOM 918 C CA . TYR A 1 111 ? -27.133 -11.500 36.629 1.00 82.69 111 TYR A CA 1
ATOM 919 C C . TYR A 1 111 ? -25.904 -11.185 35.768 1.00 82.69 111 TYR A C 1
ATOM 921 O O . TYR A 1 111 ? -25.048 -12.042 35.572 1.00 82.69 111 TYR A O 1
ATOM 929 N N . MET A 1 112 ? -25.786 -9.949 35.280 1.00 86.00 112 MET A N 1
ATOM 930 C CA . MET A 1 112 ? -24.679 -9.535 34.422 1.00 86.00 112 MET A CA 1
ATOM 931 C C . MET A 1 112 ? -23.467 -9.062 35.235 1.00 86.00 112 MET A C 1
ATOM 933 O O . MET A 1 112 ? -22.340 -9.223 34.786 1.00 86.00 112 MET A O 1
ATOM 937 N N . ILE A 1 113 ? -23.654 -8.543 36.454 1.00 90.44 113 ILE A N 1
ATOM 938 C CA . ILE A 1 113 ? -22.546 -8.067 37.303 1.00 90.44 113 ILE A CA 1
ATOM 939 C C . ILE A 1 113 ? -21.557 -9.184 37.674 1.00 90.44 113 ILE A C 1
ATOM 941 O O . ILE A 1 113 ? -20.358 -8.938 37.541 1.00 90.44 113 ILE A O 1
ATOM 945 N N . PRO A 1 114 ? -21.975 -10.392 38.118 1.00 90.69 114 PRO A N 1
ATOM 946 C CA . PRO A 1 114 ? -21.031 -11.476 38.394 1.00 90.69 114 PRO A CA 1
ATOM 947 C C . PRO A 1 114 ? -20.208 -11.846 37.159 1.00 90.69 114 PRO A C 1
ATOM 949 O O . PRO A 1 114 ? -18.994 -12.008 37.257 1.00 90.69 114 PRO A O 1
ATOM 952 N N . PHE A 1 115 ? -20.850 -11.887 35.988 1.00 90.75 115 PHE A N 1
ATOM 953 C CA . PHE A 1 115 ? -20.174 -12.103 34.714 1.00 90.75 115 PHE A CA 1
ATOM 954 C C . PHE A 1 115 ? -19.163 -10.986 34.411 1.00 90.75 115 PHE A C 1
ATOM 956 O O . PHE A 1 115 ? -17.986 -11.273 34.203 1.00 90.75 115 PHE A O 1
ATOM 963 N N . LEU A 1 116 ? -19.577 -9.716 34.465 1.00 92.44 116 LEU A N 1
ATOM 964 C CA . LEU A 1 116 ? -18.707 -8.563 34.206 1.00 92.44 116 LEU A CA 1
ATOM 965 C C . LEU A 1 116 ? -17.502 -8.537 35.157 1.00 92.44 116 LEU A C 1
ATOM 967 O O . LEU A 1 116 ? -16.378 -8.305 34.715 1.00 92.44 116 LEU A O 1
ATOM 971 N N . LYS A 1 117 ? -17.706 -8.864 36.438 1.00 93.25 117 LYS A N 1
ATOM 972 C CA . LYS A 1 117 ? -16.619 -9.035 37.411 1.00 93.25 117 LYS A CA 1
ATOM 973 C C . LYS A 1 117 ? -15.696 -10.199 37.049 1.00 93.25 117 LYS A C 1
ATOM 975 O O . LYS A 1 117 ? -14.482 -10.031 37.120 1.00 93.25 117 LYS A O 1
ATOM 980 N N . SER A 1 118 ? -16.242 -11.338 36.613 1.00 91.88 118 SER A N 1
ATOM 981 C CA . SER A 1 118 ? -15.454 -12.519 36.215 1.00 91.88 118 SER A CA 1
ATOM 982 C C . SER A 1 118 ? -14.537 -12.266 35.013 1.00 91.88 118 SER A C 1
ATOM 984 O O . SER A 1 118 ? -13.476 -12.875 34.914 1.00 91.88 118 SER A O 1
ATOM 986 N N . ILE A 1 119 ? -14.903 -11.329 34.132 1.00 92.25 119 ILE A N 1
ATOM 987 C CA . ILE A 1 119 ? -14.087 -10.927 32.976 1.00 92.25 119 ILE A CA 1
ATOM 988 C C . ILE A 1 119 ? -13.217 -9.686 33.248 1.00 92.25 119 ILE A C 1
ATOM 990 O O . ILE A 1 119 ? -12.580 -9.179 32.326 1.00 92.25 119 ILE A O 1
ATOM 994 N N . GLY A 1 120 ? -13.166 -9.207 34.499 1.00 92.62 120 GLY A N 1
ATOM 995 C CA . GLY A 1 120 ? -12.224 -8.178 34.958 1.00 92.62 120 GLY A CA 1
ATOM 996 C C . GLY A 1 120 ? -12.806 -6.783 35.223 1.00 92.62 120 GLY A C 1
ATOM 997 O O . GLY A 1 120 ? -12.056 -5.874 35.582 1.00 92.62 120 GLY A O 1
ATOM 998 N N . PHE A 1 121 ? -14.119 -6.577 35.094 1.00 95.25 121 PHE A N 1
ATOM 999 C CA . PHE A 1 121 ? -14.762 -5.303 35.431 1.00 95.25 121 PHE A CA 1
ATOM 1000 C C . PHE A 1 121 ? -15.223 -5.288 36.893 1.00 95.25 121 PHE A C 1
ATOM 1002 O O . PHE A 1 121 ? -16.332 -5.699 37.225 1.00 95.25 121 PHE A O 1
ATOM 1009 N N . ASP A 1 122 ? -14.373 -4.785 37.786 1.00 93.38 122 ASP A N 1
ATOM 1010 C CA . ASP A 1 122 ? -14.653 -4.708 39.229 1.00 93.38 122 ASP A CA 1
ATOM 1011 C C . ASP A 1 122 ? -15.723 -3.671 39.620 1.00 93.38 122 ASP A C 1
ATOM 1013 O O . ASP A 1 122 ? -16.343 -3.773 40.682 1.00 93.38 122 ASP A O 1
ATOM 1017 N N . SER A 1 123 ? -15.963 -2.683 38.757 1.00 94.00 123 SER A N 1
ATOM 1018 C CA . SER A 1 123 ? -16.794 -1.519 39.041 1.00 94.00 123 SER A CA 1
ATOM 1019 C C . SER A 1 123 ? -17.504 -0.994 37.796 1.00 94.00 123 SER A C 1
ATOM 1021 O O . SER A 1 123 ? -16.987 -1.048 36.676 1.00 94.00 123 SER A O 1
ATOM 1023 N N . HIS A 1 124 ? -18.665 -0.370 38.013 1.00 92.44 124 HIS A N 1
ATOM 1024 C CA . HIS A 1 124 ? -19.433 0.279 36.949 1.00 92.44 124 HIS A CA 1
ATOM 1025 C C . HIS A 1 124 ? -18.635 1.380 36.230 1.00 92.44 124 HIS A C 1
ATOM 1027 O O . HIS A 1 124 ? -18.829 1.598 35.037 1.00 92.44 124 HIS A O 1
ATOM 1033 N N . LYS A 1 125 ? -17.715 2.066 36.930 1.00 93.12 125 LYS A N 1
ATOM 1034 C CA . LYS A 1 125 ? -16.849 3.102 36.342 1.00 93.12 125 LYS A CA 1
ATOM 1035 C C . LYS A 1 125 ? -15.871 2.507 35.332 1.00 93.12 125 LYS A C 1
ATOM 1037 O O . LYS A 1 125 ? -15.750 3.047 34.236 1.00 93.12 125 LYS A O 1
ATOM 1042 N N . ARG A 1 126 ? -15.206 1.393 35.670 1.00 94.31 126 ARG A N 1
ATOM 1043 C CA . ARG A 1 126 ? -14.293 0.709 34.739 1.00 94.31 126 ARG A CA 1
ATOM 1044 C C . ARG A 1 126 ? -15.032 0.157 33.530 1.00 94.31 126 ARG A C 1
ATOM 1046 O O . ARG A 1 126 ? -14.538 0.291 32.417 1.00 94.31 126 ARG A O 1
ATOM 1053 N N . PHE A 1 127 ? -16.222 -0.400 33.737 1.00 94.75 127 PHE A N 1
ATOM 1054 C CA . PHE A 1 127 ? -17.024 -0.902 32.628 1.00 94.75 127 PHE A CA 1
ATOM 1055 C C . PHE A 1 127 ? -17.517 0.219 31.706 1.00 94.75 127 PHE A C 1
ATOM 1057 O O . PHE A 1 127 ? -17.363 0.119 30.494 1.00 94.75 127 PHE A O 1
ATOM 1064 N N . LYS A 1 128 ? -18.019 1.331 32.262 1.00 94.12 128 LYS A N 1
ATOM 1065 C CA . LYS A 1 128 ? -18.396 2.508 31.464 1.00 94.12 128 LYS A CA 1
ATOM 1066 C C . LYS A 1 128 ? -17.208 3.050 30.668 1.00 94.12 128 LYS A C 1
ATOM 1068 O O . LYS A 1 128 ? -17.341 3.285 29.477 1.00 94.12 128 LYS A O 1
ATOM 1073 N N . LYS A 1 129 ? -16.042 3.186 31.309 1.00 94.50 129 LYS A N 1
ATOM 1074 C CA . LYS A 1 129 ? -14.813 3.631 30.644 1.00 94.50 129 LYS A CA 1
ATOM 1075 C C . LYS A 1 129 ? -14.442 2.717 29.471 1.00 94.50 129 LYS A C 1
ATOM 1077 O O . LYS A 1 129 ? -14.150 3.215 28.394 1.00 94.50 129 LYS A O 1
ATOM 1082 N N . PHE A 1 130 ? -14.533 1.399 29.651 1.00 95.62 130 PHE A N 1
ATOM 1083 C CA . PHE A 1 130 ? -14.323 0.440 28.567 1.00 95.62 130 PHE A CA 1
ATOM 1084 C C . PHE A 1 130 ? -15.305 0.643 27.403 1.00 95.62 130 PHE A C 1
ATOM 1086 O O . PHE A 1 130 ? -14.881 0.625 26.252 1.00 95.62 130 PHE A O 1
ATOM 1093 N N . ILE A 1 131 ? -16.591 0.863 27.681 1.00 94.44 131 ILE A N 1
ATOM 1094 C CA . ILE A 1 131 ? -17.596 1.131 26.642 1.00 94.44 131 ILE A CA 1
ATOM 1095 C C . ILE A 1 131 ? -17.259 2.420 25.883 1.00 94.44 131 ILE A C 1
ATOM 1097 O O . ILE A 1 131 ? -17.229 2.413 24.655 1.00 94.44 131 ILE A O 1
ATOM 1101 N N . ASP A 1 132 ? -16.961 3.503 26.604 1.00 93.12 132 ASP A N 1
ATOM 1102 C CA . ASP A 1 132 ? -16.665 4.811 26.015 1.00 93.12 132 ASP A CA 1
ATOM 1103 C C . ASP A 1 132 ? -15.384 4.778 25.156 1.00 93.12 132 ASP A C 1
ATOM 1105 O O . ASP A 1 132 ? -15.372 5.292 24.040 1.00 93.12 132 ASP A O 1
ATOM 1109 N N . GLU A 1 133 ? -14.315 4.136 25.640 1.00 94.56 133 GLU A N 1
ATOM 1110 C CA . GLU A 1 133 ? -13.022 4.056 24.939 1.00 94.56 133 GLU A CA 1
ATOM 1111 C C . GLU A 1 133 ? -13.065 3.175 23.685 1.00 94.56 133 GLU A C 1
ATOM 1113 O O . GLU A 1 133 ? -12.297 3.393 22.747 1.00 94.56 133 GLU A O 1
ATOM 1118 N N . ASN A 1 134 ? -13.953 2.178 23.661 1.00 95.62 134 ASN A N 1
ATOM 1119 C CA . ASN A 1 134 ? -14.038 1.201 22.576 1.00 95.62 134 ASN A CA 1
ATOM 1120 C C . ASN A 1 134 ? -15.257 1.411 21.673 1.00 95.62 134 ASN A C 1
ATOM 1122 O O . ASN A 1 134 ? -15.512 0.591 20.791 1.00 95.62 134 ASN A O 1
ATOM 1126 N N . ASN A 1 135 ? -15.996 2.508 21.850 1.00 94.00 135 ASN A N 1
ATOM 1127 C CA . ASN A 1 135 ? -17.042 2.896 20.917 1.00 94.00 135 ASN A CA 1
ATOM 1128 C C . ASN A 1 135 ? -16.422 3.374 19.593 1.00 94.00 135 ASN A C 1
ATOM 1130 O O . ASN A 1 135 ? -15.564 4.265 19.579 1.00 94.00 135 ASN A O 1
ATOM 1134 N N . ILE A 1 136 ? -16.872 2.777 18.489 1.00 94.38 136 ILE A N 1
ATOM 1135 C CA . ILE A 1 136 ? -16.485 3.172 17.132 1.00 94.38 136 ILE A CA 1
ATOM 1136 C C . ILE A 1 136 ? -17.319 4.399 16.759 1.00 94.38 136 ILE A C 1
ATOM 1138 O O . ILE A 1 136 ? -18.548 4.336 16.701 1.00 94.38 136 ILE A O 1
ATOM 1142 N N . SER A 1 137 ? -16.652 5.530 16.560 1.00 92.19 137 SER A N 1
ATOM 1143 C CA . SER A 1 137 ? -17.277 6.787 16.162 1.00 92.19 137 SER A CA 1
ATOM 1144 C C . SER A 1 137 ? -17.429 6.875 14.639 1.00 92.19 137 SER A C 1
ATOM 1146 O O . SER A 1 137 ? -16.805 6.131 13.882 1.00 92.19 137 SER A O 1
ATOM 1148 N N . ASN A 1 138 ? -18.215 7.847 14.165 1.00 93.06 138 ASN A N 1
ATOM 1149 C CA . ASN A 1 138 ? -18.292 8.154 12.732 1.00 93.06 138 ASN A CA 1
ATOM 1150 C C . ASN A 1 138 ? -16.931 8.585 12.156 1.00 93.06 138 ASN A C 1
ATOM 1152 O O . ASN A 1 138 ? -16.656 8.355 10.981 1.00 93.06 138 ASN A O 1
ATOM 1156 N N . GLU A 1 139 ? -16.075 9.196 12.979 1.00 94.00 139 GLU A N 1
ATOM 1157 C CA . GLU A 1 139 ? -14.711 9.555 12.593 1.00 94.00 139 GLU A CA 1
ATOM 1158 C C . GLU A 1 139 ? -13.848 8.305 12.380 1.00 94.00 139 GLU A C 1
ATOM 1160 O O . GLU A 1 139 ? -13.144 8.227 11.377 1.00 94.00 139 GLU A O 1
ATOM 1165 N N . ASP A 1 140 ? -13.958 7.293 13.249 1.00 93.69 140 ASP A N 1
ATOM 1166 C CA . ASP A 1 140 ? -13.244 6.020 13.077 1.00 93.69 140 ASP A CA 1
ATOM 1167 C C . ASP A 1 140 ? -13.651 5.325 11.764 1.00 93.69 140 ASP A C 1
ATOM 1169 O O . ASP A 1 140 ? -12.794 4.833 11.030 1.00 93.69 140 ASP A O 1
ATOM 1173 N N . VAL A 1 141 ? -14.951 5.322 11.441 1.00 94.56 141 VAL A N 1
ATOM 1174 C CA . VAL A 1 141 ? -15.481 4.755 10.186 1.00 94.56 141 VAL A CA 1
ATOM 1175 C C . VAL A 1 141 ? -14.981 5.537 8.968 1.00 94.56 141 VAL A C 1
ATOM 1177 O O . VAL A 1 141 ? -14.553 4.941 7.980 1.00 94.56 141 VAL A O 1
ATOM 1180 N N . SER A 1 142 ? -14.989 6.871 9.038 1.00 96.31 142 SER A N 1
ATOM 1181 C CA . SER A 1 142 ? -14.462 7.739 7.978 1.00 96.31 142 SER A CA 1
ATOM 1182 C C . SER A 1 142 ? -12.965 7.500 7.740 1.00 96.31 142 SER A C 1
ATOM 1184 O O . SER A 1 142 ? -12.524 7.325 6.601 1.00 96.31 142 SER A O 1
ATOM 1186 N N . ASN A 1 143 ? -12.184 7.397 8.818 1.00 95.88 143 ASN A N 1
ATOM 1187 C CA . ASN A 1 143 ? -10.754 7.105 8.762 1.00 95.88 143 ASN A CA 1
ATOM 1188 C C . ASN A 1 143 ? -10.476 5.721 8.165 1.00 95.88 143 ASN A C 1
ATOM 1190 O O . ASN A 1 143 ? -9.579 5.593 7.329 1.00 95.88 143 ASN A O 1
ATOM 1194 N N . LEU A 1 144 ? -11.264 4.701 8.521 1.00 96.81 144 LEU A N 1
ATOM 1195 C CA . LEU A 1 144 ? -11.166 3.380 7.902 1.00 96.81 144 LEU A CA 1
ATOM 1196 C C . LEU A 1 144 ? -11.474 3.437 6.400 1.00 96.81 144 LEU A C 1
ATOM 1198 O O . LEU A 1 144 ? -10.709 2.896 5.606 1.00 96.81 144 LEU A O 1
ATOM 1202 N N . SER A 1 145 ? -12.547 4.121 5.993 1.00 96.50 145 SER A N 1
ATOM 1203 C CA . SER A 1 145 ? -12.888 4.278 4.572 1.00 96.50 145 SER A CA 1
ATOM 1204 C C . SER A 1 145 ? -11.746 4.932 3.791 1.00 96.50 145 SER A C 1
ATOM 1206 O O . SER A 1 145 ? -11.386 4.476 2.706 1.00 96.50 145 SER A O 1
ATOM 1208 N N . ARG A 1 146 ? -11.129 5.971 4.365 1.00 96.06 146 ARG A N 1
ATOM 1209 C CA . ARG A 1 146 ? -9.967 6.642 3.773 1.00 96.06 146 ARG A CA 1
ATOM 1210 C C . ARG A 1 146 ? -8.736 5.735 3.718 1.00 96.06 146 ARG A C 1
ATOM 1212 O O . ARG A 1 146 ? -7.995 5.777 2.742 1.00 96.06 146 ARG A O 1
ATOM 1219 N N . SER A 1 147 ? -8.518 4.905 4.737 1.00 96.88 147 SER A N 1
ATOM 1220 C CA . SER A 1 147 ? -7.458 3.891 4.736 1.00 96.88 147 SER A CA 1
ATOM 1221 C C . SER A 1 147 ? -7.635 2.902 3.578 1.00 96.88 147 SER A C 1
ATOM 1223 O O . SER A 1 147 ? -6.707 2.706 2.797 1.00 96.88 147 SER A O 1
ATOM 1225 N N . VAL A 1 148 ? -8.849 2.371 3.394 1.00 96.69 148 VAL A N 1
ATOM 1226 C CA . VAL A 1 148 ? -9.183 1.455 2.291 1.00 96.69 148 VAL A CA 1
ATOM 1227 C C . VAL A 1 148 ? -8.952 2.113 0.928 1.00 96.69 148 VAL A C 1
ATOM 1229 O O . VAL A 1 148 ? -8.390 1.490 0.025 1.00 96.69 148 VAL A O 1
ATOM 1232 N N . GLU A 1 149 ? -9.332 3.382 0.774 1.00 97.25 149 GLU A N 1
ATOM 1233 C CA . GLU A 1 149 ? -9.079 4.141 -0.452 1.00 97.25 149 GLU A CA 1
ATOM 1234 C C . GLU A 1 149 ? -7.577 4.294 -0.736 1.00 97.25 149 GLU A C 1
ATOM 1236 O O . GLU A 1 149 ? -7.139 4.055 -1.862 1.00 97.25 149 GLU A O 1
ATOM 1241 N N . LEU A 1 150 ? -6.770 4.625 0.276 1.00 96.56 150 LEU A N 1
ATOM 1242 C CA . LEU A 1 150 ? -5.314 4.725 0.141 1.00 96.56 150 LEU A CA 1
ATOM 1243 C C . LEU A 1 150 ? -4.673 3.379 -0.218 1.00 96.56 150 LEU A C 1
ATOM 1245 O O . LEU A 1 150 ? -3.773 3.334 -1.058 1.00 96.56 150 LEU A O 1
ATOM 1249 N N . THR A 1 151 ? -5.149 2.273 0.359 1.00 95.56 151 THR A N 1
ATOM 1250 C CA . THR A 1 151 ? -4.701 0.925 -0.016 1.00 95.56 151 THR A CA 1
ATOM 1251 C C . THR A 1 151 ? -5.025 0.619 -1.478 1.00 95.56 151 THR A C 1
ATOM 1253 O O . THR A 1 151 ? -4.170 0.101 -2.197 1.00 95.56 151 THR A O 1
ATOM 1256 N N . ARG A 1 152 ? -6.222 0.986 -1.952 1.00 96.38 152 ARG A N 1
ATOM 1257 C CA . ARG A 1 152 ? -6.622 0.830 -3.358 1.00 96.38 152 ARG A CA 1
ATOM 1258 C C . ARG A 1 152 ? -5.739 1.660 -4.294 1.00 96.38 152 ARG A C 1
ATOM 1260 O O . ARG A 1 152 ? -5.248 1.139 -5.290 1.00 96.38 152 ARG A O 1
ATOM 1267 N N . LEU A 1 153 ? -5.485 2.923 -3.952 1.00 95.94 153 LEU A N 1
ATOM 1268 C CA . LEU A 1 153 ? -4.577 3.791 -4.711 1.00 95.94 153 LEU A CA 1
ATOM 1269 C C . LEU A 1 153 ? -3.158 3.209 -4.774 1.00 95.94 153 LEU A C 1
ATOM 1271 O O . LEU A 1 153 ? -2.507 3.277 -5.812 1.00 95.94 153 LEU A O 1
ATOM 1275 N N . ASN A 1 154 ? -2.682 2.578 -3.700 1.00 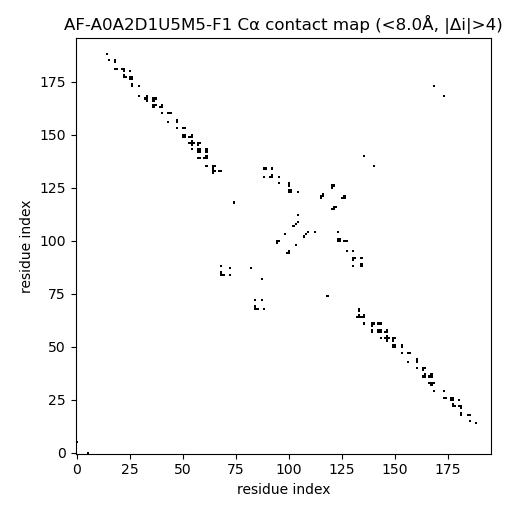95.75 154 ASN A N 1
ATOM 1276 C CA . ASN A 1 154 ? -1.381 1.909 -3.712 1.00 95.75 154 ASN A CA 1
ATOM 1277 C C . ASN A 1 154 ? -1.324 0.707 -4.650 1.00 95.75 154 ASN A C 1
ATOM 1279 O O . ASN A 1 154 ? -0.306 0.512 -5.309 1.00 95.75 154 ASN A O 1
ATOM 1283 N N . GLN A 1 155 ? -2.408 -0.058 -4.775 1.00 96.31 155 GLN A N 1
ATOM 1284 C CA . GLN A 1 155 ? -2.476 -1.139 -5.761 1.00 96.31 155 GLN A CA 1
ATOM 1285 C C . GLN A 1 155 ? -2.373 -0.593 -7.192 1.00 96.31 155 GLN A C 1
ATOM 1287 O O . GLN A 1 155 ? -1.673 -1.168 -8.026 1.00 96.31 155 GLN A O 1
ATOM 1292 N N . GLU A 1 156 ? -3.016 0.542 -7.480 1.00 97.00 156 GLU A N 1
ATOM 1293 C CA . GLU A 1 156 ? -2.886 1.216 -8.779 1.00 97.00 156 GLU A CA 1
ATOM 1294 C C . GLU A 1 156 ? -1.449 1.698 -9.027 1.00 97.00 156 GLU A C 1
ATOM 1296 O O . GLU A 1 156 ? -0.905 1.479 -10.113 1.00 97.00 156 GLU A O 1
ATOM 1301 N N . ILE A 1 157 ? -0.808 2.284 -8.010 1.00 96.69 157 ILE A N 1
ATOM 1302 C CA . ILE A 1 157 ? 0.598 2.707 -8.066 1.00 96.69 157 ILE A CA 1
ATOM 1303 C C . ILE A 1 157 ? 1.523 1.514 -8.329 1.00 96.69 157 ILE A C 1
ATOM 1305 O O . ILE A 1 157 ? 2.446 1.628 -9.136 1.00 96.69 157 ILE A O 1
ATOM 1309 N N . ASP A 1 158 ? 1.282 0.362 -7.702 1.00 95.44 158 ASP A N 1
ATOM 1310 C CA . ASP A 1 158 ? 2.077 -0.848 -7.924 1.00 95.44 158 ASP A CA 1
ATOM 1311 C C . ASP A 1 158 ? 1.946 -1.369 -9.359 1.00 95.44 158 ASP A C 1
ATOM 1313 O O . ASP A 1 158 ? 2.949 -1.733 -9.980 1.00 95.44 158 ASP A O 1
ATOM 1317 N N . VAL A 1 159 ? 0.741 -1.329 -9.933 1.00 96.75 159 VAL A N 1
ATOM 1318 C CA . VAL A 1 159 ? 0.534 -1.641 -11.355 1.00 96.75 159 VAL A CA 1
ATOM 1319 C C . VAL A 1 159 ? 1.310 -0.666 -12.244 1.00 96.75 159 VAL A C 1
ATOM 1321 O O . VAL A 1 159 ? 1.950 -1.081 -13.212 1.00 96.75 159 VAL A O 1
ATOM 1324 N N . GLU A 1 160 ? 1.284 0.629 -11.932 1.00 95.88 160 GLU A N 1
ATOM 1325 C CA . GLU A 1 160 ? 2.017 1.646 -12.690 1.00 95.88 160 GLU A CA 1
ATOM 1326 C C . GLU A 1 160 ? 3.540 1.480 -12.581 1.00 95.88 160 GLU A C 1
ATOM 1328 O O . GLU A 1 160 ? 4.263 1.647 -13.568 1.00 95.88 160 GLU A O 1
ATOM 1333 N N . LYS A 1 161 ? 4.026 1.098 -11.397 1.00 96.31 161 LYS A N 1
ATOM 1334 C CA . LYS A 1 161 ? 5.432 0.795 -11.121 1.00 96.31 161 LYS A CA 1
ATOM 1335 C C . LYS A 1 161 ? 5.903 -0.409 -11.929 1.00 96.31 161 LYS A C 1
ATOM 1337 O O . LYS A 1 161 ? 6.949 -0.326 -12.566 1.00 96.31 161 LYS A O 1
ATOM 1342 N N . ASN A 1 162 ? 5.115 -1.482 -11.971 1.00 94.69 162 ASN A N 1
ATOM 1343 C CA . ASN A 1 162 ? 5.435 -2.671 -12.762 1.00 94.69 162 ASN A CA 1
ATOM 1344 C C . ASN A 1 162 ? 5.486 -2.343 -14.262 1.00 94.69 162 ASN A C 1
ATOM 1346 O O . ASN A 1 162 ? 6.474 -2.642 -14.922 1.00 94.69 162 ASN A O 1
ATOM 1350 N N . LYS A 1 163 ? 4.516 -1.572 -14.772 1.00 95.00 163 LYS A N 1
ATOM 1351 C CA . LYS A 1 163 ? 4.547 -1.067 -16.159 1.00 95.00 163 LYS A CA 1
ATOM 1352 C C . LYS A 1 163 ? 5.771 -0.197 -16.465 1.00 95.00 163 LYS A C 1
ATOM 1354 O O . LYS A 1 163 ? 6.196 -0.120 -17.61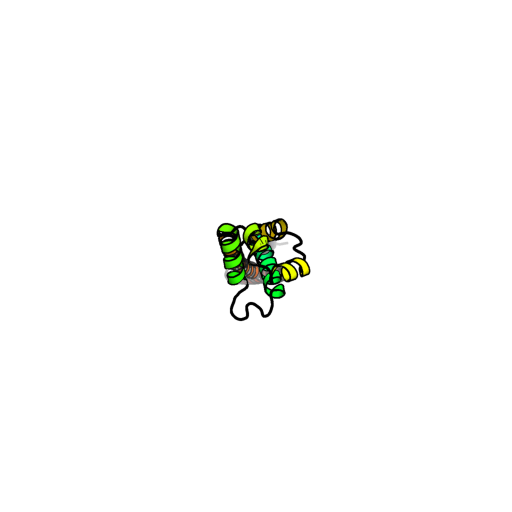6 1.00 95.00 163 LYS A O 1
ATOM 1359 N N . ALA A 1 164 ? 6.290 0.535 -15.480 1.00 93.62 164 ALA A N 1
ATOM 1360 C CA . ALA A 1 164 ? 7.503 1.331 -15.632 1.00 93.62 164 ALA A CA 1
ATOM 1361 C C . ALA A 1 164 ? 8.769 0.460 -15.592 1.00 93.62 164 ALA A C 1
ATOM 1363 O O . ALA A 1 164 ? 9.698 0.732 -16.349 1.00 93.62 164 ALA A O 1
ATOM 1364 N N . LEU A 1 165 ? 8.791 -0.582 -14.755 1.00 93.50 165 LEU A N 1
ATOM 1365 C CA . LEU A 1 165 ? 9.878 -1.562 -14.675 1.00 93.50 165 LEU A CA 1
ATOM 1366 C C . LEU A 1 165 ? 10.037 -2.337 -15.984 1.00 93.50 165 LEU A C 1
ATOM 1368 O O . LEU A 1 165 ? 11.157 -2.454 -16.472 1.00 93.50 165 LEU A O 1
ATOM 1372 N N . ASP A 1 166 ? 8.932 -2.751 -16.606 1.00 92.50 166 ASP A N 1
ATOM 1373 C CA . ASP A 1 166 ? 8.937 -3.482 -17.884 1.00 92.50 166 ASP A CA 1
ATOM 1374 C C . ASP A 1 166 ? 9.554 -2.681 -19.044 1.00 92.50 166 ASP A C 1
ATOM 1376 O O . ASP A 1 166 ? 9.920 -3.238 -20.077 1.00 92.50 166 ASP A O 1
ATOM 1380 N N . LYS A 1 167 ? 9.675 -1.356 -18.896 1.00 91.75 167 LYS A N 1
ATOM 1381 C CA . LYS A 1 167 ? 10.289 -0.476 -19.899 1.00 91.75 167 LYS A CA 1
ATOM 1382 C C . LYS A 1 167 ? 11.793 -0.315 -19.71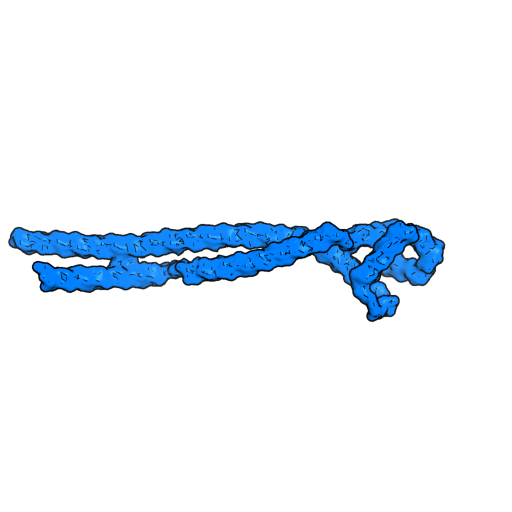2 1.00 91.75 167 LYS A C 1
ATOM 1384 O O . LYS A 1 167 ? 12.458 0.233 -20.584 1.00 91.75 167 LYS A O 1
ATOM 1389 N N . ILE A 1 168 ? 12.349 -0.734 -18.581 1.00 93.31 168 ILE A N 1
ATOM 1390 C CA . ILE A 1 168 ? 13.764 -0.540 -18.275 1.00 93.31 168 ILE A CA 1
ATOM 1391 C C . ILE A 1 168 ? 14.585 -1.613 -18.980 1.00 93.31 168 ILE A C 1
ATOM 1393 O O . ILE A 1 168 ? 14.466 -2.796 -18.690 1.00 93.31 168 ILE A O 1
ATOM 1397 N N . PHE A 1 169 ? 15.507 -1.181 -19.839 1.00 90.19 169 PHE A N 1
ATOM 1398 C CA . PHE A 1 169 ? 16.454 -2.095 -20.470 1.00 90.19 169 PHE A CA 1
ATOM 1399 C C . PHE A 1 169 ? 17.460 -2.624 -19.444 1.00 90.19 169 PHE A C 1
ATOM 1401 O O . PHE A 1 169 ? 18.140 -1.850 -18.760 1.00 90.19 169 PHE A O 1
ATOM 1408 N N . SER A 1 170 ? 17.636 -3.934 -19.371 1.00 91.12 170 SER A N 1
ATOM 1409 C CA . SER A 1 170 ? 18.758 -4.551 -18.670 1.00 91.12 170 SER A CA 1
ATOM 1410 C C . SER A 1 170 ? 20.094 -4.146 -19.305 1.00 91.12 170 SER A C 1
ATOM 1412 O O . SER A 1 170 ? 20.172 -3.727 -20.462 1.00 91.12 170 SER A O 1
ATOM 1414 N N . TYR A 1 171 ? 21.189 -4.285 -18.557 1.00 87.06 171 TYR A N 1
ATOM 1415 C CA . TYR A 1 171 ? 22.528 -3.981 -19.073 1.00 87.06 171 TYR A CA 1
ATOM 1416 C C . TYR A 1 171 ? 22.862 -4.781 -20.345 1.00 87.06 171 TYR A C 1
ATOM 1418 O O . TYR A 1 171 ? 23.367 -4.224 -21.320 1.00 87.06 171 TYR A O 1
ATOM 1426 N N . ASN A 1 172 ? 22.488 -6.062 -20.371 1.00 90.75 172 ASN A N 1
ATOM 1427 C CA . ASN A 1 172 ? 22.694 -6.932 -21.525 1.00 90.75 172 ASN A CA 1
ATOM 1428 C C . ASN A 1 172 ? 21.882 -6.479 -22.743 1.00 90.75 172 ASN A C 1
ATOM 1430 O O . ASN A 1 172 ? 22.384 -6.541 -23.861 1.00 90.75 172 ASN A O 1
ATOM 1434 N N . GLU A 1 173 ? 20.653 -5.997 -22.554 1.00 91.25 173 GLU A N 1
ATOM 1435 C CA . GLU A 1 173 ? 19.845 -5.456 -23.653 1.00 91.25 173 GLU A CA 1
ATOM 1436 C C . GLU A 1 173 ? 20.437 -4.166 -24.219 1.00 91.25 173 GLU A C 1
ATOM 1438 O O . GLU A 1 173 ? 20.460 -3.999 -25.436 1.00 91.25 173 GLU A O 1
ATOM 1443 N N . LYS A 1 174 ? 21.005 -3.299 -23.373 1.00 89.00 174 LYS A N 1
ATOM 1444 C CA . LYS A 1 174 ? 21.712 -2.093 -23.838 1.00 89.00 174 LYS A CA 1
ATOM 1445 C C . LYS A 1 174 ? 22.934 -2.439 -24.680 1.00 89.00 174 LYS A C 1
ATOM 1447 O O . LYS A 1 174 ? 23.135 -1.840 -25.733 1.00 89.00 174 LYS A O 1
ATOM 1452 N N . ILE A 1 175 ? 23.731 -3.417 -24.244 1.00 88.62 175 ILE A N 1
ATOM 1453 C CA . ILE A 1 175 ? 24.885 -3.905 -25.014 1.00 88.62 175 ILE A CA 1
ATOM 1454 C C . ILE A 1 175 ? 24.431 -4.523 -26.338 1.00 88.62 175 ILE A C 1
ATOM 1456 O O . ILE A 1 175 ? 25.016 -4.237 -27.380 1.00 88.62 175 ILE A O 1
ATOM 1460 N N . LYS A 1 176 ? 23.380 -5.352 -26.320 1.00 90.88 176 LYS A N 1
ATOM 1461 C CA . LYS A 1 176 ? 22.818 -5.939 -27.544 1.00 90.88 176 LYS A CA 1
ATOM 1462 C C . LYS A 1 176 ? 22.352 -4.857 -28.514 1.00 90.88 176 LYS A C 1
ATOM 1464 O O . LYS A 1 176 ? 22.663 -4.951 -29.696 1.00 90.88 176 LYS A O 1
ATOM 1469 N N . LEU A 1 177 ? 21.664 -3.822 -28.027 1.00 89.94 177 LEU A N 1
ATOM 1470 C CA . LEU A 1 177 ? 21.224 -2.701 -28.856 1.00 89.94 177 LEU A CA 1
ATOM 1471 C C . LEU A 1 177 ? 22.413 -1.925 -29.433 1.00 89.94 177 LEU A C 1
ATOM 1473 O O . LEU A 1 177 ? 22.404 -1.613 -30.619 1.00 89.94 177 LEU A O 1
ATOM 1477 N N . PHE A 1 178 ? 23.443 -1.658 -28.624 1.00 90.94 178 PHE A N 1
ATOM 1478 C CA . PHE A 1 178 ? 24.682 -1.032 -29.091 1.00 90.94 178 PHE A CA 1
ATOM 1479 C C . PHE A 1 178 ? 25.293 -1.816 -30.258 1.00 90.94 178 PHE A C 1
ATOM 1481 O O . PHE A 1 178 ? 25.539 -1.241 -31.315 1.00 90.94 178 PHE A O 1
ATOM 1488 N N . TRP A 1 179 ? 25.482 -3.130 -30.096 1.00 90.50 179 TRP A N 1
ATOM 1489 C CA . TRP A 1 179 ? 26.055 -3.973 -31.146 1.00 90.50 179 TRP A CA 1
ATOM 1490 C C . TRP A 1 179 ? 25.162 -4.064 -32.379 1.00 90.50 179 TRP A C 1
ATOM 1492 O O . TRP A 1 179 ? 25.672 -4.019 -33.495 1.00 90.50 179 TRP A O 1
ATOM 1502 N N . LEU A 1 180 ? 23.844 -4.150 -32.195 1.00 92.00 180 LEU A N 1
ATOM 1503 C CA . LEU A 1 180 ? 22.884 -4.167 -33.295 1.00 92.00 180 LEU A CA 1
ATOM 1504 C C . LEU A 1 180 ? 22.992 -2.888 -34.133 1.00 92.00 180 LEU A C 1
ATOM 1506 O O . LEU A 1 180 ? 23.174 -2.962 -35.345 1.00 92.00 180 LEU A O 1
ATOM 1510 N N . VAL A 1 181 ? 22.939 -1.720 -33.485 1.00 91.06 181 VAL A N 1
ATOM 1511 C CA . VAL A 1 181 ? 23.073 -0.417 -34.153 1.00 91.06 181 VAL A CA 1
ATOM 1512 C C . VAL A 1 181 ? 24.436 -0.302 -34.833 1.00 91.06 181 VAL A C 1
ATOM 1514 O O . VAL A 1 181 ? 24.500 0.091 -35.996 1.00 91.06 181 VAL A O 1
ATOM 1517 N N . PHE A 1 182 ? 25.508 -0.712 -34.152 1.00 91.12 182 PHE A N 1
ATOM 1518 C CA . PHE A 1 182 ? 26.863 -0.681 -34.694 1.00 91.12 182 PHE A CA 1
ATOM 1519 C C . PHE A 1 182 ? 27.001 -1.520 -35.967 1.00 91.12 182 PHE A C 1
ATOM 1521 O O . PHE A 1 182 ? 27.457 -1.010 -36.988 1.00 91.12 182 PHE A O 1
ATOM 1528 N N . VAL A 1 183 ? 26.560 -2.782 -35.942 1.00 93.12 183 VAL A N 1
ATOM 1529 C CA . VAL A 1 183 ? 26.634 -3.683 -37.102 1.00 93.12 183 VAL A CA 1
ATOM 1530 C C . VAL A 1 183 ? 25.760 -3.173 -38.247 1.00 93.12 183 VAL A C 1
ATOM 1532 O O . VAL A 1 183 ? 26.227 -3.128 -39.383 1.00 93.12 183 VAL A O 1
ATOM 1535 N N . CYS A 1 184 ? 24.526 -2.734 -37.975 1.00 93.12 184 CYS A N 1
ATOM 1536 C CA . CYS A 1 184 ? 23.637 -2.196 -39.007 1.00 93.12 184 CYS A CA 1
ATOM 1537 C C . CYS A 1 184 ? 24.228 -0.955 -39.689 1.00 93.12 184 CYS A C 1
ATOM 1539 O O . CYS A 1 184 ? 24.249 -0.881 -40.918 1.00 93.12 184 CYS A O 1
ATOM 1541 N N . LEU A 1 185 ? 24.744 -0.000 -38.909 1.00 92.00 185 LEU A N 1
ATOM 1542 C CA . LEU A 1 185 ? 25.379 1.204 -39.444 1.00 92.00 185 LEU A CA 1
ATOM 1543 C C . LEU A 1 185 ? 26.669 0.879 -40.204 1.00 92.00 185 LEU A C 1
ATOM 1545 O O . LEU A 1 185 ? 26.927 1.484 -41.242 1.00 92.00 185 LEU A O 1
ATOM 1549 N N . PHE A 1 186 ? 27.455 -0.091 -39.732 1.00 89.94 186 PHE A N 1
ATOM 1550 C CA . PHE A 1 186 ? 28.675 -0.526 -40.407 1.00 89.94 186 PHE A CA 1
ATOM 1551 C C . PHE A 1 186 ? 28.380 -1.171 -41.769 1.00 89.94 186 PHE A C 1
ATOM 1553 O O . PHE A 1 186 ? 28.994 -0.809 -42.772 1.00 89.94 186 PHE A O 1
ATOM 1560 N N . VAL A 1 187 ? 27.395 -2.073 -41.832 1.00 91.69 187 VAL A N 1
ATOM 1561 C CA . VAL A 1 187 ? 26.940 -2.692 -43.087 1.00 91.69 187 VAL A CA 1
ATOM 1562 C C . VAL A 1 187 ? 26.391 -1.634 -44.047 1.00 91.69 187 VAL A C 1
ATOM 1564 O O . VAL A 1 187 ? 26.725 -1.639 -45.230 1.00 91.69 187 VAL 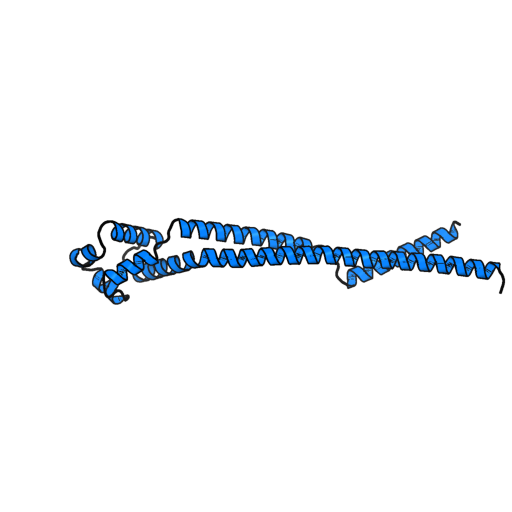A O 1
ATOM 1567 N N . PHE A 1 188 ? 25.601 -0.681 -43.549 1.00 89.25 188 PHE A N 1
ATOM 1568 C CA . PHE A 1 188 ? 25.070 0.407 -44.370 1.00 89.25 188 PHE A CA 1
ATOM 1569 C C . PHE A 1 188 ? 26.180 1.311 -44.928 1.00 89.25 188 PHE A C 1
ATOM 1571 O O . PHE A 1 188 ? 26.184 1.627 -46.117 1.00 89.25 188 PHE A O 1
ATOM 1578 N N . ALA A 1 189 ? 27.169 1.666 -44.102 1.00 87.81 189 ALA A N 1
ATOM 1579 C CA . ALA A 1 189 ? 28.341 2.426 -44.531 1.00 87.81 189 ALA A CA 1
ATOM 1580 C C . ALA A 1 189 ? 29.158 1.681 -45.603 1.00 87.81 189 ALA A C 1
ATOM 1582 O O . ALA A 1 189 ? 29.649 2.301 -46.548 1.00 87.81 189 ALA A O 1
ATOM 1583 N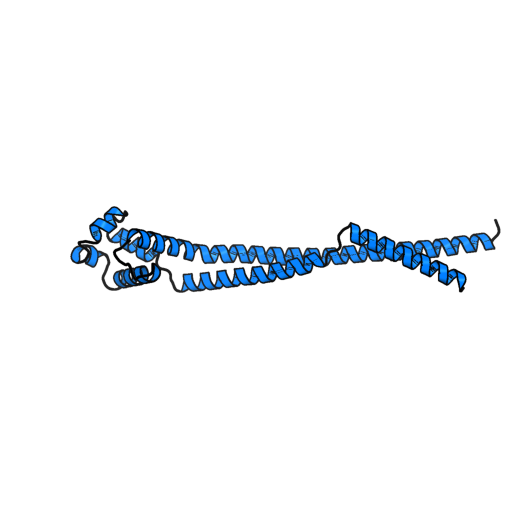 N . PHE A 1 190 ? 29.261 0.352 -45.496 1.00 86.12 190 PHE A N 1
ATOM 1584 C CA . PHE A 1 190 ? 29.895 -0.490 -46.508 1.00 86.12 190 PHE A CA 1
ATOM 1585 C C . PHE A 1 190 ? 29.139 -0.458 -47.843 1.00 86.12 190 PHE A C 1
ATOM 1587 O O . PHE A 1 190 ? 29.763 -0.274 -48.882 1.00 86.12 190 PHE A O 1
ATOM 1594 N N . PHE A 1 191 ? 27.808 -0.560 -47.846 1.00 86.62 191 PHE A N 1
ATOM 1595 C CA . PHE A 1 191 ? 27.031 -0.456 -49.088 1.00 86.62 191 PHE A CA 1
ATOM 1596 C C . PHE A 1 191 ? 27.108 0.931 -49.728 1.00 86.62 191 PHE A C 1
ATOM 1598 O O . PHE A 1 191 ? 27.284 1.027 -50.941 1.00 86.62 191 PHE A O 1
ATOM 1605 N N . ILE A 1 192 ? 27.050 2.003 -48.930 1.00 81.31 192 ILE A N 1
ATOM 1606 C CA . ILE A 1 192 ? 27.236 3.376 -49.423 1.00 81.31 192 ILE A CA 1
ATOM 1607 C C . ILE A 1 192 ? 28.571 3.514 -50.164 1.00 81.31 192 ILE A C 1
ATOM 1609 O O . ILE A 1 192 ? 28.625 4.155 -51.209 1.00 81.31 192 ILE A O 1
ATOM 1613 N N . ARG A 1 193 ? 29.635 2.878 -49.664 1.00 76.25 193 ARG A N 1
ATOM 1614 C CA . ARG A 1 193 ? 30.946 2.856 -50.325 1.00 76.25 193 ARG A CA 1
ATOM 1615 C C . ARG A 1 193 ? 30.926 2.160 -51.690 1.00 76.25 193 ARG A C 1
ATOM 1617 O O . ARG A 1 193 ? 31.693 2.554 -52.549 1.00 76.25 193 ARG A O 1
ATOM 1624 N N . PHE A 1 194 ? 30.127 1.114 -51.888 1.00 75.88 194 PHE A N 1
ATOM 1625 C CA . PHE A 1 194 ? 30.055 0.438 -53.193 1.00 75.88 194 PHE A CA 1
ATOM 1626 C C . PHE A 1 194 ? 29.296 1.251 -54.245 1.00 75.88 194 PHE A C 1
ATOM 1628 O O . PHE A 1 194 ? 29.484 1.026 -55.437 1.00 75.88 194 PHE A O 1
ATOM 1635 N N . ILE A 1 195 ? 28.425 2.160 -53.804 1.00 76.38 195 ILE A N 1
ATOM 1636 C CA . ILE A 1 195 ? 27.581 2.985 -54.675 1.00 76.38 195 ILE A CA 1
ATOM 1637 C C . ILE A 1 195 ? 28.265 4.319 -55.036 1.00 76.38 195 ILE A C 1
ATOM 1639 O O . ILE A 1 195 ? 28.010 4.843 -56.119 1.00 76.38 195 ILE A O 1
ATOM 1643 N N . LEU A 1 196 ? 29.104 4.866 -54.145 1.00 64.38 196 LEU A N 1
ATOM 1644 C CA . LEU A 1 196 ? 29.867 6.117 -54.318 1.00 64.38 196 LEU A CA 1
ATOM 1645 C C . LEU A 1 196 ? 31.290 5.882 -54.828 1.00 64.38 196 LEU A C 1
ATOM 1647 O O . LEU A 1 196 ? 31.698 6.616 -55.752 1.00 64.38 196 LEU A O 1
#

Sequence (196 aa):
MDITYKSIIIRESLVFTAVLLLSLFAFLFTYAYNWYYNQRINKLSSISLSNMITADSLSNFYQKKESKQIWFFNKLGVLTPHSTPEEVFKRLYAVSQVDSVGHKWNGSWKYMIPFLKSIGFDSHKRFKKFIDENNISNEDVSNLSRSVELTRLNQEIDVEKNKALDKIFSYNEKIKLFWLVFVCLFVFAFFIRFIL

Organism: NCBI:txid363852

Secondary structure (DSSP, 8-state):
--HHHHHHHHHHHHHHHHHHHHHHHHHHHHHHHHHHHHHHHHHHHHHHHHHHHHHHHHHHHHHHHHHHHHHHHHHHGGG-TT--HHHHHHHHHHHHHHS-HHHHHHTT-TTHHHHHHHTT--SHHHHHHHHHHH---HHHHHHHHHHHHHHHHHHHHHHHHHHHHTTPPPHHHHHHHHHHHHHHHHHHHHHHHHH-

Mean predicted aligned error: 8.22 Å

Solvent-accessible surface area (backbone atoms only — not comparable to full-atom values): 10464 Å² total; per-residue (Å²): 134,59,72,70,59,55,54,52,52,53,53,52,52,50,52,52,50,53,40,53,50,55,20,51,48,55,38,49,50,53,52,55,51,36,50,54,41,50,52,51,41,51,54,49,49,54,50,40,51,53,34,49,56,49,21,51,62,36,31,49,61,39,53,53,24,50,53,50,38,44,52,51,41,64,70,59,42,86,82,51,85,90,57,51,44,66,58,52,47,51,51,52,48,52,40,49,70,73,53,45,43,57,58,39,62,77,59,79,32,70,78,51,49,62,53,41,38,74,78,68,36,85,42,49,65,58,45,46,49,52,48,65,73,38,56,83,47,74,64,41,53,51,33,34,54,52,15,54,50,35,53,52,52,35,55,54,46,51,54,52,40,50,62,42,54,78,69,47,73,50,72,67,53,44,52,50,50,27,50,50,49,34,52,53,47,48,53,50,55,52,52,52,58,77,75,106

Foldseek 3Di:
DDPVVVVVVVVVVVLLVVLLVVLVVLLVVLVVLLVVLVVVLVVLVVLLVVLLVQLCVLQVLVVVLVVLLVVVVVLCPPPCPPDDSLRVLVVVLVCCVPPPLQNCQVPVCPVVNVSCVVVPPPDSVSVSVSSVSSDQDPSSVVSNVSSVVSVVVSVVSVVVSVVSVVPRDDPVRSVVSSVVSSVVSVVVVVVVVVVD

Nearest PDB structures (foldseek):
  6ewy-assembly1_A  TM=3.289E-01  e=1.937E+00  Mycobacterium tuberculosis H37Rv
  6ixf-assembly1_A  TM=2.831E-01  e=1.937E+00  Homo sapiens
  7jis-assembly1_B  TM=2.967E-01  e=2.143E+00  Bos taurus
  8v8v-assembly2_D  TM=2.769E-01  e=2.901E+00  Homo sapiens
  5nnv-assembly2_B  TM=2.704E-01  e=3.051E+00  Bacillus subtilis subsp. subtilis str. 168